Protein AF-A0A3R7WIV7-F1 (afdb_monomer_lite)

Organism: Aphanomyces astaci (NCBI:txid112090)

Foldseek 3Di:
DLLVVLVVCVVVVNDDDDPPPPVRSVVSSVVSVVVCVVVPNDDDPDPDD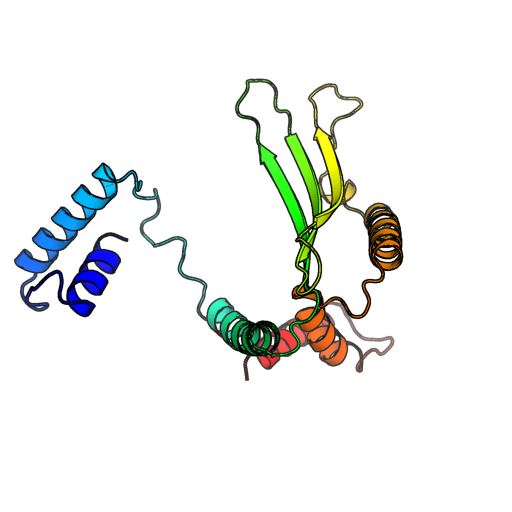PPPDPPLRCLLVPLLVVVVVCLCPDPPNAWAKEWDKDWDFDPDPWTKIKIKIWIWIDDPVDHIDTQDMDIDIAGDPPVGHPPDPDVVPDPVVVVVRVVSSVVSCVVVVHDPHDYSVVVLVVQLCVQQVVDDDPPDDPVNSVVSSVVSSSVSRD

Secondary structure (DSSP, 8-state):
-HHHHHHHHHHTTSS---TT-HHHHHHHHHHHHHHHHHTTPPPPSSSS-TT---HHHHHHHHHHHHHHHHHHHSSSPPPEEEEEEEEEE--SSS-PEEEEEEEEEE-SSS--EEEEEEEEEE-SSTTS--S-HHHHS-HHHHHHHHHHHHHHHHHTT--S-B-HHHHHHHHHHHHHHT---TT--HHHHHHHHHHHHHHTT-

Structure (mmCIF, N/CA/C/O backbone):
data_AF-A0A3R7WIV7-F1
#
_entry.id   AF-A0A3R7WIV7-F1
#
loop_
_atom_site.group_PDB
_atom_site.id
_atom_site.type_symbol
_atom_site.label_atom_id
_atom_site.label_alt_id
_atom_site.label_comp_id
_atom_site.label_asym_id
_atom_site.label_entity_id
_atom_site.label_seq_id
_atom_site.pdbx_PDB_ins_code
_atom_site.Cartn_x
_atom_site.Cartn_y
_atom_site.Cartn_z
_atom_site.occupancy
_atom_site.B_iso_or_equiv
_atom_site.auth_seq_id
_atom_site.auth_comp_id
_atom_site.auth_asym_id
_atom_site.auth_atom_id
_atom_site.pdbx_PDB_model_num
ATOM 1 N N . MET A 1 1 ? 13.628 2.321 -24.775 1.00 67.19 1 MET A N 1
ATOM 2 C CA . MET A 1 1 ? 12.746 3.509 -24.742 1.00 67.19 1 MET A CA 1
ATOM 3 C C . MET A 1 1 ? 12.511 4.089 -26.135 1.00 67.19 1 MET A C 1
ATOM 5 O O . MET A 1 1 ? 11.420 3.922 -26.641 1.00 67.19 1 MET A O 1
ATOM 9 N N . ALA A 1 2 ? 13.488 4.719 -26.804 1.00 81.31 2 ALA A N 1
ATOM 10 C CA . ALA A 1 2 ? 13.249 5.302 -28.141 1.00 81.31 2 ALA A CA 1
ATOM 11 C C . ALA A 1 2 ? 12.919 4.259 -29.231 1.00 81.31 2 ALA A C 1
ATOM 13 O O . ALA A 1 2 ? 12.137 4.542 -30.132 1.00 81.31 2 ALA A O 1
ATOM 14 N N . VAL A 1 3 ? 13.497 3.056 -29.133 1.00 82.88 3 VAL A N 1
ATOM 15 C CA . VAL A 1 3 ? 13.176 1.927 -30.024 1.00 82.88 3 VAL A CA 1
ATOM 16 C C . VAL A 1 3 ? 11.760 1.416 -29.760 1.00 82.88 3 VAL A C 1
ATOM 18 O O . VAL A 1 3 ? 11.009 1.239 -30.707 1.00 82.88 3 VAL A O 1
ATOM 21 N N . ASP A 1 4 ? 11.374 1.262 -28.493 1.00 82.50 4 ASP A N 1
ATOM 22 C CA . ASP A 1 4 ? 10.034 0.791 -28.110 1.00 82.50 4 ASP A CA 1
ATOM 23 C C . ASP A 1 4 ? 8.945 1.779 -28.552 1.00 82.50 4 ASP A C 1
ATOM 25 O O . ASP A 1 4 ? 7.950 1.379 -29.142 1.00 82.50 4 ASP A O 1
ATOM 29 N N . VAL A 1 5 ? 9.179 3.086 -28.367 1.00 83.81 5 VAL A N 1
ATOM 30 C CA . VAL A 1 5 ? 8.285 4.149 -28.858 1.00 83.81 5 VAL A CA 1
ATOM 31 C C . VAL A 1 5 ? 8.185 4.121 -30.383 1.00 83.81 5 VAL A C 1
ATOM 33 O O . VAL A 1 5 ? 7.092 4.220 -30.922 1.00 83.81 5 VAL A O 1
ATOM 36 N N . MET A 1 6 ? 9.299 3.938 -31.097 1.00 89.81 6 MET A N 1
ATOM 37 C CA . MET A 1 6 ? 9.284 3.806 -32.558 1.00 89.81 6 MET A CA 1
ATOM 38 C C . MET A 1 6 ? 8.475 2.580 -33.019 1.00 89.81 6 MET A C 1
ATOM 40 O O . MET A 1 6 ? 7.739 2.678 -33.999 1.00 89.81 6 MET A O 1
ATOM 44 N N . VAL A 1 7 ? 8.611 1.436 -32.335 1.00 86.56 7 VAL A N 1
ATOM 45 C CA . VAL A 1 7 ? 7.856 0.209 -32.640 1.00 86.56 7 VAL A CA 1
ATOM 46 C C . VAL A 1 7 ? 6.365 0.429 -32.399 1.00 86.56 7 VAL A C 1
ATOM 48 O O . VAL A 1 7 ? 5.576 0.180 -33.306 1.00 86.56 7 VAL A O 1
ATOM 51 N N . TYR A 1 8 ? 6.000 0.992 -31.246 1.00 86.12 8 TYR A N 1
ATOM 52 C CA . TYR A 1 8 ? 4.618 1.335 -30.921 1.00 86.12 8 TYR A CA 1
ATOM 53 C C . TYR A 1 8 ? 4.010 2.296 -31.951 1.00 86.12 8 TYR A C 1
ATOM 55 O O . TYR A 1 8 ? 2.930 2.043 -32.470 1.00 86.12 8 TYR A O 1
ATOM 63 N N . LEU A 1 9 ? 4.727 3.360 -32.333 1.00 87.19 9 LEU A N 1
ATOM 64 C CA . LEU A 1 9 ? 4.256 4.320 -33.339 1.00 87.19 9 LEU A CA 1
ATOM 65 C C . LEU A 1 9 ? 4.058 3.687 -34.723 1.00 87.19 9 LEU A C 1
ATOM 67 O O . LEU A 1 9 ? 3.227 4.164 -35.491 1.00 87.19 9 LEU A O 1
ATOM 71 N N . LYS A 1 10 ? 4.778 2.609 -35.048 1.00 86.69 10 LYS A N 1
ATOM 72 C CA . LYS A 1 10 ? 4.504 1.815 -36.251 1.00 86.69 10 LYS A CA 1
ATOM 73 C C . LYS A 1 10 ? 3.263 0.937 -36.099 1.00 86.69 10 LYS A C 1
ATOM 75 O O . LYS A 1 10 ? 2.519 0.796 -37.063 1.00 86.69 10 LYS A O 1
ATOM 80 N N . GLU A 1 11 ? 3.046 0.353 -34.926 1.00 89.75 11 GLU A N 1
ATOM 81 C CA . GLU A 1 11 ? 1.865 -0.472 -34.624 1.00 89.75 11 GLU A CA 1
ATOM 82 C C . GLU A 1 11 ? 0.571 0.345 -34.626 1.00 89.75 11 GLU A C 1
ATOM 84 O O . GLU A 1 11 ? -0.446 -0.135 -35.114 1.00 89.75 11 GLU A O 1
ATOM 89 N N . VAL A 1 12 ? 0.623 1.601 -34.176 1.00 90.50 12 VAL A N 1
ATOM 90 C CA . VAL A 1 12 ? -0.508 2.541 -34.258 1.00 90.50 12 VAL A CA 1
ATOM 91 C C . VAL A 1 12 ? -0.562 3.323 -35.579 1.00 90.50 12 VAL A C 1
ATOM 93 O O . VAL A 1 12 ? -1.269 4.321 -35.671 1.00 90.50 12 VAL A O 1
ATOM 96 N N . PHE A 1 13 ? 0.187 2.891 -36.601 1.00 87.12 13 PHE A N 1
ATOM 97 C CA . PHE A 1 13 ? 0.202 3.469 -37.956 1.00 87.12 13 PHE A CA 1
ATOM 98 C C . PHE A 1 13 ? 0.576 4.965 -38.043 1.00 87.12 13 PHE A C 1
ATOM 100 O O . PHE A 1 13 ? 0.263 5.634 -39.022 1.00 87.12 13 PHE A O 1
ATOM 107 N N . VAL A 1 14 ? 1.297 5.494 -37.051 1.00 87.06 14 VAL A N 1
ATOM 108 C CA . VAL A 1 14 ? 1.803 6.880 -37.026 1.00 87.06 14 VAL A CA 1
ATOM 109 C C . VAL A 1 14 ? 3.164 7.004 -37.726 1.00 87.06 14 VAL A C 1
ATOM 111 O O . VAL A 1 14 ? 3.484 8.044 -38.298 1.00 87.06 14 VAL A O 1
ATOM 114 N N . LEU A 1 15 ? 3.989 5.953 -37.690 1.00 86.88 15 LEU A N 1
ATOM 115 C CA . LEU A 1 15 ? 5.320 5.915 -38.307 1.00 86.88 15 LEU A CA 1
ATOM 116 C C . LEU A 1 15 ? 5.479 4.699 -39.216 1.00 86.88 15 LEU A C 1
ATOM 118 O O . LEU A 1 15 ? 5.502 3.558 -38.757 1.00 86.88 15 LEU A O 1
ATOM 122 N N . GLU A 1 16 ? 5.713 4.932 -40.504 1.00 87.88 16 GLU A N 1
ATOM 123 C CA . GLU A 1 16 ? 5.912 3.851 -41.464 1.00 87.88 16 GLU A CA 1
ATOM 124 C C . GLU A 1 16 ? 7.390 3.677 -41.843 1.00 87.88 16 GLU A C 1
ATOM 126 O O . GLU A 1 16 ? 8.080 4.604 -42.269 1.00 87.88 16 GLU A O 1
ATOM 131 N N . TYR A 1 17 ? 7.912 2.464 -41.643 1.00 86.75 17 TYR A N 1
ATOM 132 C CA . TYR A 1 17 ? 9.254 2.073 -42.074 1.00 86.75 17 TYR A CA 1
ATOM 133 C C . TYR A 1 17 ? 9.384 0.562 -42.273 1.00 86.75 17 TYR A C 1
ATOM 135 O O . TYR A 1 17 ? 8.695 -0.231 -41.624 1.00 86.75 17 TYR A O 1
ATOM 143 N N . GLU A 1 18 ? 10.304 0.154 -43.143 1.00 84.12 18 GLU A N 1
ATOM 144 C CA . GLU A 1 18 ? 10.647 -1.252 -43.361 1.00 84.12 18 GLU A CA 1
ATOM 145 C C . GLU A 1 18 ? 11.606 -1.757 -42.275 1.00 84.12 18 GLU A C 1
ATOM 147 O O . GLU A 1 18 ? 12.705 -1.221 -42.106 1.00 84.12 18 GLU A O 1
ATOM 152 N N . ARG A 1 19 ? 11.225 -2.827 -41.560 1.00 78.44 19 ARG A N 1
ATOM 153 C CA . ARG A 1 19 ? 12.043 -3.393 -40.468 1.00 78.44 19 ARG A CA 1
ATOM 154 C C . ARG A 1 19 ? 13.385 -3.960 -40.960 1.00 78.44 19 ARG A C 1
ATOM 156 O O . ARG A 1 19 ? 14.361 -3.911 -40.221 1.00 78.44 19 ARG A O 1
ATOM 163 N N . GLY A 1 20 ? 13.456 -4.437 -42.207 1.00 80.62 20 GLY A N 1
ATOM 164 C CA . GLY A 1 20 ? 14.684 -4.979 -42.807 1.00 80.62 20 GLY A CA 1
ATOM 165 C C . GLY A 1 20 ? 15.727 -3.919 -43.186 1.00 80.62 20 GLY A C 1
ATOM 166 O O . GLY A 1 20 ? 16.915 -4.222 -43.294 1.00 80.62 20 GLY A O 1
ATOM 167 N N . LYS A 1 21 ? 15.325 -2.649 -43.339 1.00 89.00 21 LYS A N 1
ATOM 168 C CA . LYS A 1 21 ? 16.231 -1.556 -43.720 1.00 89.00 21 LYS A CA 1
ATOM 169 C C . LYS A 1 21 ? 16.829 -0.891 -42.484 1.00 89.00 21 LYS A C 1
ATOM 171 O O . LYS A 1 21 ? 16.333 0.123 -41.995 1.00 89.00 21 LYS A O 1
ATOM 176 N N . GLN A 1 22 ? 17.970 -1.408 -42.028 1.00 85.44 22 GLN A N 1
ATOM 177 C CA . GLN A 1 22 ? 18.693 -0.930 -40.836 1.00 85.44 22 GLN A CA 1
ATOM 178 C C . GLN A 1 22 ? 18.923 0.593 -40.801 1.00 85.44 22 GLN A C 1
ATOM 180 O O . GLN A 1 22 ? 18.846 1.219 -39.743 1.00 85.44 22 GLN A O 1
ATOM 185 N N . LYS A 1 23 ? 19.154 1.228 -41.958 1.00 88.44 23 LYS A N 1
ATOM 186 C CA . LYS A 1 23 ? 19.316 2.689 -42.058 1.00 88.44 23 LYS A CA 1
ATOM 187 C C . LYS A 1 23 ? 18.032 3.448 -41.694 1.00 88.44 23 LYS A C 1
ATOM 189 O O . LYS A 1 23 ? 18.100 4.455 -40.993 1.00 88.44 23 LYS A O 1
ATOM 194 N N . ALA A 1 24 ? 16.871 2.949 -42.125 1.00 85.25 24 ALA A N 1
ATOM 195 C CA . ALA A 1 24 ? 15.571 3.538 -41.811 1.00 85.25 24 ALA A CA 1
ATOM 196 C C . ALA A 1 24 ? 15.233 3.375 -40.322 1.00 85.25 24 ALA A C 1
ATOM 198 O O . ALA A 1 24 ? 14.847 4.345 -39.673 1.00 85.25 24 ALA A O 1
ATOM 199 N N . VAL A 1 25 ? 15.487 2.187 -39.764 1.00 87.00 25 VAL A N 1
ATOM 200 C CA . VAL A 1 25 ? 15.320 1.893 -38.330 1.00 87.00 25 VAL A CA 1
ATOM 201 C C . VAL A 1 25 ? 16.131 2.868 -37.471 1.00 87.00 25 VAL A C 1
ATOM 203 O O . VAL A 1 25 ? 15.593 3.500 -36.565 1.00 87.00 25 VAL A O 1
ATOM 206 N N . ARG A 1 26 ? 17.419 3.060 -37.791 1.00 87.25 26 ARG A N 1
ATOM 207 C CA . ARG A 1 26 ? 18.295 3.985 -37.051 1.00 87.25 26 ARG A CA 1
ATOM 208 C C . ARG A 1 26 ? 17.819 5.434 -37.131 1.00 87.25 26 ARG A C 1
ATOM 210 O O . ARG A 1 26 ? 17.815 6.121 -36.112 1.00 87.25 26 ARG A O 1
ATOM 217 N N . ARG A 1 27 ? 17.395 5.893 -38.314 1.00 91.12 27 ARG A N 1
ATOM 218 C CA . ARG A 1 27 ? 16.889 7.260 -38.515 1.00 91.12 27 ARG A CA 1
ATOM 219 C C . ARG A 1 27 ? 15.632 7.524 -37.683 1.00 91.12 27 ARG A C 1
ATOM 221 O O . ARG A 1 27 ? 15.561 8.536 -36.994 1.00 91.12 27 ARG A O 1
ATOM 228 N N . ASN A 1 28 ? 14.669 6.605 -37.710 1.00 89.69 28 ASN A N 1
ATOM 229 C CA . ASN A 1 28 ? 13.405 6.771 -36.990 1.00 89.69 28 ASN A CA 1
ATOM 230 C C . ASN A 1 28 ? 13.587 6.666 -35.470 1.00 89.69 28 ASN A C 1
ATOM 232 O O . ASN A 1 28 ? 13.028 7.473 -34.729 1.00 89.69 28 ASN A O 1
ATOM 236 N N . ALA A 1 29 ? 14.445 5.756 -34.996 1.00 88.94 29 ALA A N 1
ATOM 237 C CA . ALA A 1 29 ? 14.801 5.675 -33.580 1.00 88.94 29 ALA A CA 1
ATOM 238 C C . ALA A 1 29 ? 15.509 6.953 -33.088 1.00 88.94 29 ALA A C 1
ATOM 240 O O . ALA A 1 29 ? 15.268 7.404 -31.965 1.00 88.94 29 ALA A O 1
ATOM 241 N N . ALA A 1 30 ? 16.355 7.568 -33.924 1.00 88.94 30 ALA A N 1
ATOM 242 C CA . ALA A 1 30 ? 16.981 8.853 -33.618 1.00 88.94 30 ALA A CA 1
ATOM 243 C C . ALA A 1 30 ? 15.945 9.987 -33.526 1.00 88.94 30 ALA A C 1
ATOM 245 O O . ALA A 1 30 ? 15.990 10.761 -32.573 1.00 88.94 30 ALA A O 1
ATOM 246 N N . GLY A 1 31 ? 14.973 10.036 -34.445 1.00 90.12 31 GLY A N 1
ATOM 247 C CA . GLY A 1 31 ? 13.858 10.988 -34.390 1.00 90.12 31 GLY A CA 1
ATOM 248 C C . GLY A 1 31 ? 13.029 10.857 -33.108 1.00 90.12 31 GLY A C 1
ATOM 249 O O . GLY A 1 31 ? 12.822 11.846 -32.406 1.00 90.12 31 GLY A O 1
ATOM 250 N N . CYS A 1 32 ? 12.653 9.630 -32.733 1.00 89.88 32 CYS A N 1
ATOM 251 C CA . CYS A 1 32 ? 11.931 9.363 -31.483 1.00 89.88 32 CYS A CA 1
ATOM 252 C C . CYS A 1 32 ? 12.753 9.772 -30.251 1.00 89.88 32 CYS A C 1
ATOM 254 O O . CYS A 1 32 ? 12.223 10.347 -29.306 1.00 89.88 32 CYS A O 1
ATOM 256 N N . SER A 1 33 ? 14.067 9.531 -30.265 1.00 84.94 33 SER A N 1
ATOM 257 C CA . SER A 1 33 ? 14.979 9.966 -29.198 1.00 84.94 33 SER A CA 1
ATOM 258 C C . SER A 1 33 ? 15.016 11.493 -29.052 1.00 84.94 33 SER A C 1
ATOM 260 O O . SER A 1 33 ? 14.995 12.004 -27.933 1.00 84.94 33 SER A O 1
ATOM 262 N N . THR A 1 34 ? 15.034 12.233 -30.164 1.00 88.75 34 THR A N 1
ATOM 263 C CA . THR A 1 34 ? 14.974 13.703 -30.162 1.00 88.75 34 THR A CA 1
ATOM 264 C C . THR A 1 34 ? 13.634 14.211 -29.634 1.00 88.75 34 THR A C 1
ATOM 266 O O . THR A 1 34 ? 13.624 15.068 -28.754 1.00 88.75 34 THR A O 1
ATOM 269 N N . PHE A 1 35 ? 12.516 13.645 -30.096 1.00 85.88 35 PHE A N 1
ATOM 270 C CA . PHE A 1 35 ? 11.177 14.001 -29.617 1.00 85.88 35 PHE A CA 1
ATOM 271 C C . PHE A 1 35 ? 11.031 13.794 -28.104 1.00 85.88 35 PHE A C 1
ATOM 273 O O . PHE A 1 35 ? 10.579 14.686 -27.388 1.00 85.88 35 PHE A O 1
ATOM 280 N N . LEU A 1 36 ? 11.486 12.644 -27.601 1.00 84.81 36 LEU A N 1
ATOM 281 C CA . LEU A 1 36 ? 11.457 12.325 -26.174 1.00 84.81 36 LEU A CA 1
ATOM 282 C C . LEU A 1 36 ? 12.278 13.324 -25.346 1.00 84.81 36 LEU A C 1
ATOM 284 O O . LEU A 1 36 ? 11.837 13.751 -24.286 1.00 84.81 36 LEU A O 1
ATOM 288 N N . LYS A 1 37 ? 13.443 13.760 -25.843 1.00 83.50 37 LYS A N 1
ATOM 289 C CA . LYS A 1 37 ? 14.253 14.783 -25.162 1.00 83.50 37 LYS A CA 1
ATOM 290 C C . LYS A 1 37 ? 13.553 16.139 -25.107 1.00 83.50 37 LYS A C 1
ATOM 292 O O . LYS A 1 37 ? 13.576 16.773 -24.058 1.00 83.50 37 LYS A O 1
ATOM 297 N N . ILE A 1 38 ? 12.948 16.571 -26.216 1.00 83.44 38 ILE A N 1
ATOM 298 C CA . ILE A 1 38 ? 12.204 17.840 -26.293 1.00 83.44 38 ILE A CA 1
ATOM 299 C C . ILE A 1 38 ? 10.999 17.815 -25.345 1.00 83.44 38 ILE A C 1
ATOM 301 O O . ILE A 1 38 ? 10.727 18.802 -24.674 1.00 83.44 38 ILE A O 1
ATOM 305 N N . THR A 1 39 ? 10.325 16.671 -25.228 1.00 80.06 39 THR A N 1
ATOM 306 C CA . THR A 1 39 ? 9.169 16.490 -24.332 1.00 80.06 39 THR A CA 1
ATOM 307 C C . THR A 1 39 ? 9.553 16.213 -22.873 1.00 80.06 39 THR A C 1
ATOM 309 O O . THR A 1 39 ? 8.688 15.956 -22.042 1.00 80.06 39 THR A O 1
ATOM 312 N N . GLY A 1 40 ? 10.843 16.305 -22.529 1.00 77.00 40 GLY A N 1
ATOM 313 C CA . GLY A 1 40 ? 11.326 16.248 -21.147 1.00 77.00 40 GLY A CA 1
ATOM 314 C C . GLY A 1 40 ? 11.693 14.851 -20.637 1.00 77.00 40 GLY A C 1
ATOM 315 O O . GLY A 1 40 ? 12.164 14.719 -19.504 1.00 77.00 40 GLY A O 1
ATOM 316 N N . TYR A 1 41 ? 11.567 13.806 -21.458 1.00 74.75 41 TYR A N 1
ATOM 317 C CA . TYR A 1 41 ? 11.992 12.456 -21.092 1.00 74.75 41 TYR A CA 1
ATOM 318 C C . TYR A 1 41 ? 13.518 12.336 -21.147 1.00 74.75 41 TYR A C 1
ATOM 320 O O . TYR A 1 41 ? 14.166 12.512 -22.183 1.00 74.75 41 TYR A O 1
ATOM 328 N N . LYS A 1 42 ? 14.122 11.987 -20.007 1.00 67.25 42 LYS A N 1
ATOM 329 C CA . LYS A 1 42 ? 15.571 11.782 -19.891 1.00 67.25 42 LYS A CA 1
ATOM 330 C C . LYS A 1 42 ? 15.926 10.324 -20.163 1.00 67.25 42 LYS A C 1
ATOM 332 O O . LYS A 1 42 ? 15.354 9.408 -19.577 1.00 67.25 42 LYS A O 1
ATOM 337 N N . ARG A 1 43 ? 16.931 10.100 -21.016 1.00 62.94 43 ARG A N 1
ATOM 338 C CA . ARG A 1 43 ? 17.519 8.769 -21.205 1.00 62.94 43 ARG A CA 1
ATOM 339 C C . ARG A 1 43 ? 18.196 8.347 -19.898 1.00 62.94 43 ARG A C 1
ATOM 341 O O . ARG A 1 43 ? 19.126 9.011 -19.447 1.00 62.94 43 ARG A O 1
ATOM 348 N N . GLY A 1 44 ? 17.725 7.255 -19.298 1.00 59.41 44 GLY A N 1
ATOM 349 C CA . GLY A 1 44 ? 18.354 6.668 -18.116 1.00 59.41 44 GLY A CA 1
ATOM 350 C C . GLY A 1 44 ? 19.808 6.255 -18.380 1.00 59.41 44 GLY A C 1
ATOM 351 O O . GLY A 1 44 ? 20.186 5.954 -19.512 1.00 59.41 44 GLY A O 1
ATOM 352 N N . LYS A 1 45 ? 20.628 6.231 -17.321 1.00 55.16 45 LYS A N 1
ATOM 353 C CA . LYS A 1 45 ? 22.060 5.868 -17.374 1.00 55.16 45 LYS A CA 1
ATOM 354 C C . LYS A 1 45 ? 22.311 4.387 -17.708 1.00 55.16 45 LYS A C 1
ATOM 356 O O . LYS A 1 45 ? 23.430 4.028 -18.054 1.00 55.16 45 LYS A O 1
ATOM 361 N N . ARG A 1 46 ? 21.295 3.529 -17.579 1.00 56.56 46 ARG A N 1
ATOM 362 C CA . ARG A 1 46 ? 21.385 2.082 -17.825 1.00 56.56 46 ARG A CA 1
ATOM 363 C C . ARG A 1 46 ? 20.994 1.739 -19.262 1.00 56.56 46 ARG A C 1
ATOM 365 O O . ARG A 1 46 ? 20.119 2.366 -19.853 1.00 56.56 46 ARG A O 1
ATOM 372 N N . THR A 1 47 ? 21.652 0.720 -19.805 1.00 51.62 47 THR A N 1
ATOM 373 C CA . THR A 1 47 ? 21.491 0.218 -21.180 1.00 51.62 47 THR A CA 1
ATOM 374 C C . THR A 1 47 ? 20.158 -0.506 -21.406 1.00 51.62 47 THR A C 1
ATOM 376 O O . THR A 1 47 ? 19.732 -0.654 -22.548 1.00 51.62 47 THR A O 1
ATOM 379 N N . THR A 1 48 ? 19.478 -0.916 -20.333 1.00 48.97 48 THR A N 1
ATOM 380 C CA . THR A 1 48 ? 18.188 -1.617 -20.341 1.00 48.97 48 THR A CA 1
ATOM 381 C C . THR A 1 48 ? 17.073 -0.736 -19.778 1.00 48.97 48 THR A C 1
ATOM 383 O O . THR A 1 48 ? 17.322 0.138 -18.944 1.00 48.97 48 THR A O 1
ATOM 386 N N . SER A 1 49 ? 15.835 -0.943 -20.241 1.00 52.12 49 SER A N 1
ATOM 387 C CA . SER A 1 49 ? 14.680 -0.249 -19.668 1.00 52.12 49 SER A CA 1
ATOM 388 C C . SER A 1 49 ? 14.487 -0.722 -18.218 1.00 52.12 49 SER A C 1
ATOM 390 O O . SER A 1 49 ? 14.484 -1.917 -17.932 1.00 52.12 49 SER A O 1
ATOM 392 N N . THR A 1 50 ? 14.381 0.224 -17.284 1.00 43.50 50 THR A N 1
ATOM 393 C CA . THR A 1 50 ? 14.153 -0.044 -15.851 1.00 43.50 50 THR A CA 1
ATOM 394 C C . THR A 1 50 ? 12.780 -0.679 -15.591 1.00 43.50 50 THR A C 1
ATOM 396 O O . THR A 1 50 ? 12.556 -1.238 -14.527 1.00 43.50 50 THR A O 1
ATOM 399 N N . TYR A 1 51 ? 11.872 -0.614 -16.568 1.00 43.59 51 TYR A N 1
ATOM 400 C CA . TYR A 1 51 ? 10.473 -1.025 -16.445 1.00 43.59 51 TYR A CA 1
ATOM 401 C C . TYR A 1 51 ? 10.169 -2.399 -17.051 1.00 43.59 51 TYR A C 1
ATOM 403 O O . TYR A 1 51 ? 9.002 -2.735 -17.235 1.00 43.59 51 TYR A O 1
ATOM 411 N N . HIS A 1 52 ? 11.177 -3.221 -17.351 1.00 49.12 52 HIS A N 1
ATOM 412 C CA . HIS A 1 52 ? 10.904 -4.642 -17.537 1.00 49.12 52 HIS A CA 1
ATOM 413 C C . HIS A 1 52 ? 10.801 -5.294 -16.163 1.00 49.12 52 HIS A C 1
ATOM 415 O O . HIS A 1 52 ? 11.808 -5.662 -15.556 1.00 49.12 52 HIS A O 1
ATOM 421 N N . SER A 1 53 ? 9.565 -5.431 -15.676 1.00 52.44 53 SER A N 1
ATOM 422 C CA . SER A 1 53 ? 9.243 -6.451 -14.682 1.00 52.44 53 SER A CA 1
ATOM 423 C C . SER A 1 53 ? 9.870 -7.764 -15.144 1.00 52.44 53 SER A C 1
ATOM 425 O O . SER A 1 53 ? 9.778 -8.117 -16.322 1.00 52.44 53 SER A O 1
ATOM 427 N N . SER A 1 54 ? 10.553 -8.465 -14.238 1.00 61.62 54 SER A N 1
ATOM 428 C CA . SER A 1 54 ? 11.085 -9.788 -14.557 1.00 61.62 54 SER A CA 1
ATOM 429 C C . SER A 1 54 ? 9.943 -10.684 -15.042 1.00 61.62 54 SER A C 1
ATOM 431 O O . SER A 1 54 ? 8.793 -10.487 -14.646 1.00 61.62 54 SER A O 1
ATOM 433 N N . THR A 1 55 ? 10.242 -11.691 -15.860 1.00 67.81 55 THR A N 1
ATOM 434 C CA . THR A 1 55 ? 9.230 -12.661 -16.302 1.00 67.81 55 THR A CA 1
ATOM 435 C C . THR A 1 55 ? 8.471 -13.249 -15.109 1.00 67.81 55 THR A C 1
ATOM 437 O O . THR A 1 55 ? 7.254 -13.348 -15.152 1.00 67.81 55 THR A O 1
ATOM 440 N N . LYS A 1 56 ? 9.172 -13.507 -13.995 1.00 65.12 56 LYS A N 1
ATOM 441 C CA . LYS A 1 56 ? 8.572 -13.938 -12.724 1.00 65.12 56 LYS A CA 1
ATOM 442 C C . LYS A 1 56 ? 7.566 -12.922 -12.173 1.00 65.12 56 LYS A C 1
ATOM 444 O O . LYS A 1 56 ? 6.454 -13.286 -11.823 1.00 65.12 56 LYS A O 1
ATOM 449 N N . ASN A 1 57 ? 7.923 -11.639 -12.148 1.00 62.47 57 ASN A N 1
ATOM 450 C CA . ASN A 1 57 ? 7.033 -10.591 -11.649 1.00 62.47 57 ASN A CA 1
ATOM 451 C C . ASN A 1 57 ? 5.826 -10.369 -12.571 1.00 62.47 57 ASN A C 1
ATOM 453 O O . ASN A 1 57 ? 4.761 -10.033 -12.074 1.00 62.47 57 ASN A O 1
ATOM 457 N N . VAL A 1 58 ? 5.975 -10.533 -13.890 1.00 62.59 58 VAL A N 1
ATOM 458 C CA . VAL A 1 58 ? 4.848 -10.463 -14.842 1.00 62.59 58 VAL A CA 1
ATOM 459 C C . VAL A 1 58 ? 3.873 -11.614 -14.594 1.00 62.59 58 VAL A C 1
ATOM 461 O O . VAL A 1 58 ? 2.678 -11.376 -14.465 1.00 62.59 58 VAL A O 1
ATOM 464 N N . ILE A 1 59 ? 4.406 -12.827 -14.435 1.00 64.88 59 ILE A N 1
ATOM 465 C CA . ILE A 1 59 ? 3.642 -14.049 -14.167 1.00 64.88 59 ILE A CA 1
ATOM 466 C C . ILE A 1 59 ? 2.846 -13.949 -12.849 1.00 64.88 59 ILE A C 1
ATOM 468 O O . ILE A 1 59 ? 1.699 -14.371 -12.815 1.00 64.88 59 ILE A O 1
ATOM 472 N N . VAL A 1 60 ? 3.384 -13.313 -11.799 1.00 65.25 60 VAL A N 1
ATOM 473 C CA . VAL A 1 60 ? 2.647 -13.069 -10.534 1.00 65.25 60 VAL A CA 1
ATOM 474 C C . VAL A 1 60 ? 1.670 -11.894 -10.628 1.00 65.25 60 VAL A C 1
ATOM 476 O O . VAL A 1 60 ? 0.573 -11.933 -10.072 1.00 65.25 60 VAL A O 1
ATOM 479 N N . ARG A 1 61 ? 2.056 -10.820 -11.323 1.00 69.12 61 ARG A N 1
ATOM 480 C CA . ARG A 1 61 ? 1.254 -9.595 -11.415 1.00 69.12 61 ARG A CA 1
ATOM 481 C C . ARG A 1 61 ? -0.033 -9.812 -12.200 1.00 69.12 61 ARG A C 1
ATOM 483 O O . ARG A 1 61 ? -1.058 -9.262 -11.813 1.00 69.12 61 ARG A O 1
ATOM 490 N N . ASP A 1 62 ? 0.023 -10.520 -13.322 1.00 72.38 62 ASP A N 1
ATOM 491 C CA . ASP A 1 62 ? -1.094 -10.565 -14.269 1.00 72.38 62 ASP A CA 1
ATOM 492 C C . ASP A 1 62 ? -2.347 -11.274 -13.701 1.00 72.38 62 ASP A C 1
ATOM 494 O O . ASP A 1 62 ? -3.429 -10.688 -13.800 1.00 72.38 62 ASP A O 1
ATOM 498 N N . PRO A 1 63 ? -2.242 -12.427 -13.010 1.00 70.25 63 PRO A N 1
ATOM 499 C CA . PRO A 1 63 ? -3.366 -13.058 -12.308 1.00 70.25 63 PRO A CA 1
ATOM 500 C C . PRO A 1 63 ? -3.934 -12.179 -11.191 1.00 70.25 63 PRO A C 1
ATOM 502 O O . PRO A 1 63 ? -5.147 -11.986 -11.099 1.00 70.25 63 PRO A O 1
ATOM 505 N N . TYR A 1 64 ? -3.057 -11.559 -10.395 1.00 71.44 64 TYR A N 1
ATOM 506 C CA . TYR A 1 64 ? -3.460 -10.593 -9.374 1.00 71.44 64 TYR A CA 1
ATOM 507 C C . TYR A 1 64 ? -4.239 -9.419 -9.988 1.00 71.44 64 TYR A C 1
ATOM 509 O O . TYR A 1 64 ? -5.313 -9.060 -9.511 1.00 71.44 64 TYR A O 1
ATOM 517 N N . MET A 1 65 ? -3.756 -8.850 -11.095 1.00 70.12 65 MET A N 1
ATOM 518 C CA . MET A 1 65 ? -4.441 -7.773 -11.816 1.00 70.12 65 MET A CA 1
ATOM 519 C C . MET A 1 65 ? -5.798 -8.210 -12.366 1.00 70.12 65 MET A C 1
ATOM 521 O O . MET A 1 65 ? -6.743 -7.427 -12.302 1.00 70.12 65 MET A O 1
ATOM 525 N N . GLN A 1 66 ? -5.926 -9.433 -12.882 1.00 75.75 66 GLN A N 1
ATOM 526 C CA . GLN A 1 66 ? -7.208 -9.959 -13.355 1.00 75.75 66 GLN A CA 1
ATOM 527 C C . GLN A 1 66 ? -8.223 -10.090 -12.213 1.00 75.75 66 GLN A C 1
ATOM 529 O O . GLN A 1 66 ? -9.355 -9.623 -12.352 1.00 75.75 66 GLN A O 1
ATOM 534 N N . GLN A 1 67 ? -7.812 -10.641 -11.068 1.00 70.56 67 GLN A N 1
ATOM 535 C CA . GLN A 1 67 ? -8.661 -10.731 -9.877 1.00 70.56 67 GLN A CA 1
ATOM 536 C C . GLN A 1 67 ? -9.059 -9.340 -9.365 1.00 70.56 67 GLN A C 1
ATOM 538 O O . GLN A 1 67 ? -10.236 -9.078 -9.114 1.00 70.56 67 GLN A O 1
ATOM 543 N N . MET A 1 68 ? -8.109 -8.406 -9.285 1.00 71.81 68 MET A N 1
ATOM 544 C CA . MET A 1 68 ? -8.377 -7.017 -8.899 1.00 71.81 68 MET A CA 1
ATOM 545 C C . MET A 1 68 ? -9.355 -6.328 -9.850 1.00 71.81 68 MET A C 1
ATOM 547 O O . MET A 1 68 ? -10.278 -5.644 -9.411 1.00 71.81 68 MET A O 1
ATOM 551 N N . GLN A 1 69 ? -9.188 -6.520 -11.160 1.00 73.31 69 GLN A N 1
ATOM 552 C CA . GLN A 1 69 ? -10.064 -5.926 -12.166 1.00 73.31 69 GLN A CA 1
ATOM 553 C C . GLN A 1 69 ? -11.509 -6.399 -12.033 1.00 73.31 69 GLN A C 1
ATOM 555 O O . GLN A 1 69 ? -12.409 -5.596 -12.265 1.00 73.31 69 GLN A O 1
ATOM 560 N N . GLN A 1 70 ? -11.749 -7.654 -11.647 1.00 71.62 70 GLN A N 1
ATOM 561 C CA . GLN A 1 70 ? -13.106 -8.154 -11.403 1.00 71.62 70 GLN A CA 1
ATOM 562 C C . GLN A 1 70 ? -13.782 -7.401 -10.250 1.00 71.62 70 GLN A C 1
ATOM 564 O O . GLN A 1 70 ? -14.921 -6.965 -10.393 1.00 71.62 70 GLN A O 1
ATOM 569 N N . HIS A 1 71 ? -13.060 -7.163 -9.153 1.00 70.75 71 HIS A N 1
ATOM 570 C CA . HIS A 1 71 ? -13.571 -6.407 -8.006 1.00 70.75 71 HIS A CA 1
ATOM 571 C C . HIS A 1 71 ? -13.784 -4.923 -8.339 1.00 70.75 71 HIS A C 1
ATOM 573 O O . HIS A 1 71 ? -14.788 -4.338 -7.943 1.00 70.75 71 HIS A O 1
ATOM 579 N N . ILE A 1 72 ? -12.881 -4.320 -9.122 1.00 68.25 72 ILE A N 1
ATOM 580 C CA . ILE A 1 72 ? -12.987 -2.916 -9.555 1.00 68.25 72 ILE A CA 1
ATOM 581 C C . ILE A 1 72 ? -14.147 -2.711 -10.540 1.00 68.25 72 ILE A C 1
ATOM 583 O O . ILE A 1 72 ? -14.793 -1.666 -10.510 1.00 68.25 72 ILE A O 1
ATOM 587 N N . ARG A 1 73 ? -14.403 -3.682 -11.426 1.00 69.50 73 ARG A N 1
ATOM 588 C CA . ARG A 1 73 ? -15.452 -3.616 -12.460 1.00 69.50 73 ARG A CA 1
ATOM 589 C C . ARG A 1 73 ? -16.813 -4.135 -11.997 1.00 69.50 73 ARG A C 1
ATOM 591 O O . ARG A 1 73 ? -17.776 -4.032 -12.755 1.00 69.50 73 ARG A O 1
ATOM 598 N N . SER A 1 74 ? -16.893 -4.703 -10.796 1.00 71.19 74 SER A N 1
ATOM 599 C CA . SER A 1 74 ? -18.149 -5.134 -10.184 1.00 71.19 74 SER A CA 1
ATOM 600 C C . SER A 1 74 ? -19.110 -3.952 -10.031 1.00 71.19 74 SER A C 1
ATOM 602 O O . SER A 1 74 ? -18.701 -2.839 -9.704 1.00 71.19 74 SER A O 1
ATOM 604 N N . THR A 1 75 ? -20.407 -4.200 -10.225 1.00 67.56 75 THR A N 1
ATOM 605 C CA . THR A 1 75 ? -21.470 -3.217 -9.955 1.00 67.56 75 THR A CA 1
ATOM 606 C C . THR A 1 75 ? -21.541 -2.845 -8.473 1.00 67.56 75 THR A C 1
ATOM 608 O O . THR A 1 75 ? -21.915 -1.724 -8.142 1.00 67.56 75 THR A O 1
ATOM 611 N N . HIS A 1 76 ? -21.133 -3.761 -7.589 1.00 73.69 76 HIS A N 1
ATOM 612 C CA . HIS A 1 76 ? -20.792 -3.482 -6.195 1.00 73.69 76 HIS A CA 1
ATOM 613 C C . HIS A 1 76 ? -19.273 -3.440 -6.068 1.00 73.69 76 HIS A C 1
ATOM 615 O O . HIS A 1 76 ? -18.626 -4.453 -5.791 1.00 73.69 76 HIS A O 1
ATOM 621 N N . ARG A 1 77 ? -18.701 -2.265 -6.325 1.00 76.31 77 ARG A N 1
ATOM 622 C CA . ARG A 1 77 ? -17.285 -2.012 -6.075 1.00 76.31 77 ARG A CA 1
ATOM 623 C C . ARG A 1 77 ? -17.055 -2.016 -4.555 1.00 76.31 77 ARG A C 1
ATOM 625 O O . ARG A 1 77 ? -17.763 -1.286 -3.866 1.00 76.31 77 ARG A O 1
ATOM 632 N N . PRO A 1 78 ? -16.114 -2.808 -4.015 1.00 81.44 78 PRO A N 1
ATOM 633 C CA . PRO A 1 78 ? -15.817 -2.782 -2.588 1.00 81.44 78 PRO A CA 1
ATOM 634 C C . PRO A 1 78 ? -15.080 -1.491 -2.214 1.00 81.44 78 PRO A C 1
ATOM 636 O O . PRO A 1 78 ? -14.454 -0.851 -3.061 1.00 81.44 78 PRO A O 1
ATOM 639 N N . TYR A 1 79 ? -15.107 -1.138 -0.931 1.00 85.69 79 TYR A N 1
ATOM 640 C CA . TYR A 1 79 ? -14.137 -0.198 -0.375 1.00 85.69 79 TYR 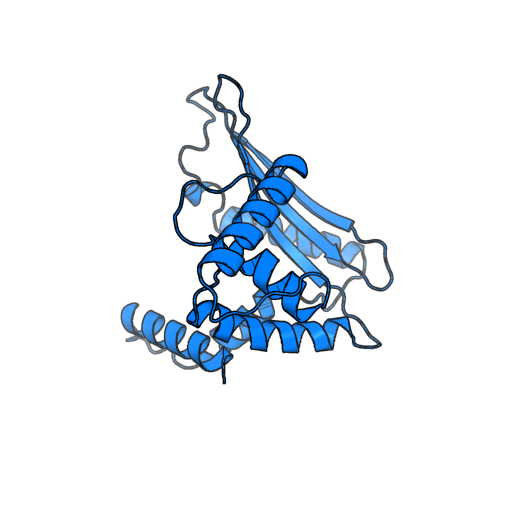A CA 1
ATOM 641 C C . TYR A 1 79 ? -12.733 -0.767 -0.580 1.00 85.69 79 TYR A C 1
ATOM 643 O O . TYR A 1 79 ? -12.510 -1.936 -0.276 1.00 85.69 79 TYR A O 1
ATOM 651 N N . ILE A 1 80 ? -11.796 0.024 -1.094 1.00 86.31 80 ILE A N 1
ATOM 652 C CA . ILE A 1 80 ? -10.403 -0.396 -1.255 1.00 86.31 80 ILE A CA 1
ATOM 653 C C . ILE A 1 80 ? -9.550 0.404 -0.286 1.00 86.31 80 ILE A C 1
ATOM 655 O O . ILE A 1 80 ? -9.586 1.632 -0.291 1.00 86.31 80 ILE A O 1
ATOM 659 N N . LEU A 1 81 ? -8.772 -0.294 0.533 1.00 86.81 81 LEU A N 1
ATOM 660 C CA . LEU A 1 81 ? -7.864 0.326 1.482 1.00 86.81 81 LEU A CA 1
ATOM 661 C C . LEU A 1 81 ? -6.425 0.138 1.007 1.00 86.81 81 LEU A C 1
ATOM 663 O O . LEU A 1 81 ? -5.906 -0.978 0.952 1.00 86.81 81 LEU A O 1
ATOM 667 N N . TYR A 1 82 ? -5.787 1.246 0.646 1.00 86.19 82 TYR A N 1
ATOM 668 C CA . TYR A 1 82 ? -4.379 1.287 0.281 1.00 86.19 82 TYR A CA 1
ATOM 669 C C . TYR A 1 82 ? -3.560 1.669 1.505 1.00 86.19 82 TYR A C 1
ATOM 671 O O . TYR A 1 82 ? -3.791 2.720 2.093 1.00 86.19 82 TYR A O 1
ATOM 679 N N . THR A 1 83 ? -2.588 0.842 1.863 1.00 87.12 83 THR A N 1
ATOM 680 C CA . THR A 1 83 ? -1.663 1.109 2.966 1.00 87.12 83 THR A CA 1
ATOM 681 C C . THR A 1 83 ? -0.242 0.991 2.456 1.00 87.12 83 THR A C 1
ATOM 683 O O . THR A 1 83 ? 0.072 -0.001 1.794 1.00 87.12 83 THR A O 1
ATOM 686 N N . ASP A 1 84 ? 0.609 1.963 2.755 1.00 84.75 84 ASP A N 1
ATOM 687 C CA . ASP A 1 84 ? 2.028 1.864 2.417 1.00 84.75 84 ASP A CA 1
ATOM 688 C C . ASP A 1 84 ? 2.892 2.777 3.290 1.00 84.75 84 ASP A C 1
ATOM 690 O O . ASP A 1 84 ? 2.407 3.707 3.947 1.00 84.75 84 ASP A O 1
ATOM 694 N N . GLU A 1 85 ? 4.193 2.518 3.236 1.00 82.31 85 GLU A N 1
ATOM 695 C CA . GLU A 1 85 ? 5.239 3.377 3.762 1.00 82.31 85 GLU A CA 1
ATOM 696 C C . GLU A 1 85 ? 5.907 4.154 2.629 1.00 82.31 85 GLU A C 1
ATOM 698 O O . GLU A 1 85 ? 6.150 3.643 1.536 1.00 82.31 85 GLU A O 1
ATOM 703 N N . SER A 1 86 ? 6.277 5.403 2.888 1.00 76.56 86 SER A N 1
ATOM 704 C CA . SER A 1 86 ? 7.055 6.184 1.934 1.00 76.56 86 SER A CA 1
ATOM 705 C C . SER A 1 86 ? 8.162 6.974 2.606 1.00 76.56 86 SER A C 1
ATOM 707 O O . SER A 1 86 ? 8.136 7.263 3.802 1.00 76.56 86 SER A O 1
ATOM 709 N N . TYR A 1 87 ? 9.151 7.345 1.800 1.00 72.12 87 TYR A N 1
ATOM 710 C CA . TYR A 1 87 ? 10.288 8.131 2.231 1.00 72.12 87 TYR A CA 1
ATOM 711 C C . TYR A 1 87 ? 10.528 9.292 1.267 1.00 72.12 87 TYR A C 1
ATOM 713 O O . TYR A 1 87 ? 10.635 9.118 0.050 1.00 72.12 87 TYR A O 1
ATOM 721 N N . ILE A 1 88 ? 10.706 10.485 1.829 1.00 66.38 88 ILE A N 1
ATOM 722 C CA . ILE A 1 88 ? 10.986 11.715 1.098 1.00 66.38 88 ILE A CA 1
ATOM 723 C C . ILE A 1 88 ? 12.377 12.224 1.491 1.00 66.38 88 ILE A C 1
ATOM 725 O O . ILE A 1 88 ? 12.613 12.685 2.610 1.00 66.38 88 ILE A O 1
ATOM 729 N N . HIS A 1 89 ? 13.312 12.161 0.535 1.00 63.59 89 HIS A N 1
ATOM 730 C CA . HIS A 1 89 ? 14.647 12.750 0.671 1.00 63.59 89 HIS A CA 1
ATOM 731 C C . HIS A 1 89 ? 14.587 14.253 0.387 1.00 63.59 89 HIS A C 1
ATOM 733 O O . HIS A 1 89 ? 14.301 14.664 -0.741 1.00 63.59 89 HIS A O 1
ATOM 739 N N . GLN A 1 90 ? 14.926 15.087 1.372 1.00 56.44 90 GLN A N 1
ATOM 740 C CA . GLN A 1 90 ? 15.066 16.523 1.146 1.00 56.44 90 GLN A CA 1
ATOM 741 C C . GLN A 1 90 ? 16.476 16.853 0.632 1.00 56.44 90 GLN A C 1
ATOM 743 O O . GLN A 1 90 ? 17.482 16.368 1.144 1.00 56.44 90 GLN A O 1
ATOM 748 N N . LYS A 1 91 ? 16.559 17.676 -0.421 1.00 51.53 91 LYS A N 1
ATOM 749 C CA . LYS A 1 91 ? 17.805 17.946 -1.169 1.00 51.53 91 LYS A CA 1
ATOM 750 C C . LYS A 1 91 ? 18.738 18.981 -0.505 1.00 51.53 91 LYS A C 1
ATOM 752 O O . LYS A 1 91 ? 19.730 19.373 -1.113 1.00 51.53 91 LYS A O 1
ATOM 757 N N . SER A 1 92 ? 18.437 19.474 0.696 1.00 51.59 92 SER A N 1
ATOM 758 C CA . SER A 1 92 ? 19.233 20.519 1.355 1.00 51.59 92 SER A CA 1
ATOM 759 C C . SER A 1 92 ? 20.323 19.941 2.269 1.00 51.59 92 SER A C 1
ATOM 761 O O . SER A 1 92 ? 20.247 18.817 2.751 1.00 51.59 92 SER A O 1
ATOM 763 N N . THR A 1 93 ? 21.372 20.735 2.483 1.00 45.53 93 THR A N 1
ATOM 764 C CA . THR A 1 93 ? 22.687 20.421 3.084 1.00 45.53 93 THR A CA 1
ATOM 765 C C . THR A 1 93 ? 22.690 19.949 4.548 1.00 45.53 93 THR A C 1
ATOM 767 O O . THR A 1 93 ? 23.751 19.833 5.158 1.00 45.53 93 THR A O 1
ATOM 770 N N . ARG A 1 94 ? 21.532 19.619 5.121 1.00 49.69 94 ARG A N 1
ATOM 771 C CA .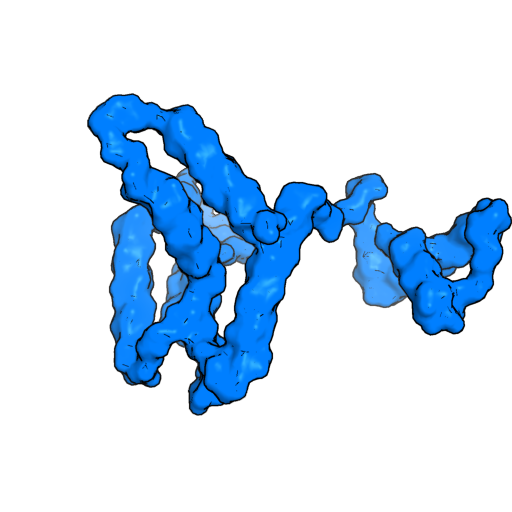 ARG A 1 94 ? 21.394 18.899 6.390 1.00 49.69 94 ARG A CA 1
ATOM 772 C C . ARG A 1 94 ? 20.378 17.798 6.153 1.00 49.69 94 ARG A C 1
ATOM 774 O O . ARG A 1 94 ? 19.211 18.099 5.941 1.00 49.69 94 ARG A O 1
ATOM 781 N N . ALA A 1 95 ? 20.853 16.556 6.127 1.00 49.81 95 ALA A N 1
ATOM 782 C CA . ALA A 1 95 ? 20.087 15.357 5.812 1.00 49.81 95 ALA A CA 1
ATOM 783 C C . ALA A 1 95 ? 18.894 15.176 6.767 1.00 49.81 95 ALA A C 1
ATOM 785 O O . ALA A 1 95 ? 18.991 14.477 7.775 1.00 49.81 95 ALA A O 1
ATOM 786 N N . ALA A 1 96 ? 17.783 15.840 6.449 1.00 54.19 96 ALA A N 1
ATOM 787 C CA . ALA A 1 96 ? 16.489 15.600 7.048 1.00 54.19 96 ALA A CA 1
ATOM 788 C C . ALA A 1 96 ? 15.742 14.596 6.169 1.00 54.19 96 ALA A C 1
ATOM 790 O O . ALA A 1 96 ? 15.519 14.805 4.974 1.00 54.19 96 ALA A O 1
ATOM 791 N N . ALA A 1 97 ? 15.440 13.467 6.781 1.00 59.00 97 ALA A N 1
ATOM 792 C CA . ALA A 1 97 ? 14.788 12.315 6.197 1.00 59.00 97 ALA A CA 1
ATOM 793 C C . ALA A 1 97 ? 13.340 12.321 6.675 1.00 59.00 97 ALA A C 1
ATOM 795 O O . ALA A 1 97 ? 13.142 12.218 7.881 1.00 59.00 97 ALA A O 1
ATOM 796 N N . THR A 1 98 ? 12.344 12.455 5.799 1.00 66.38 98 THR A N 1
ATOM 797 C CA . THR A 1 98 ? 10.947 12.295 6.237 1.00 66.38 98 THR A CA 1
ATOM 798 C C . THR A 1 98 ? 10.457 10.925 5.807 1.00 66.38 98 THR A C 1
ATOM 800 O O . THR A 1 98 ? 10.457 10.636 4.614 1.00 66.38 98 THR A O 1
ATOM 803 N N . ALA A 1 99 ? 10.068 10.088 6.762 1.00 73.50 99 ALA A N 1
ATOM 804 C CA . ALA A 1 99 ? 9.349 8.850 6.492 1.00 73.50 99 ALA A CA 1
ATOM 805 C C . ALA A 1 99 ? 7.875 9.043 6.845 1.00 73.50 99 ALA A C 1
ATOM 807 O O . ALA A 1 99 ? 7.545 9.878 7.687 1.00 73.50 99 ALA A O 1
ATOM 808 N N . LEU A 1 100 ? 6.994 8.293 6.202 1.00 77.50 100 LEU A N 1
ATOM 809 C CA . LEU A 1 100 ? 5.566 8.349 6.470 1.00 77.50 100 LEU A CA 1
ATOM 810 C C . LEU A 1 100 ? 4.921 6.980 6.301 1.00 77.50 100 LEU A C 1
ATOM 812 O O . LEU A 1 100 ? 5.374 6.195 5.470 1.00 77.50 100 LEU A O 1
ATOM 816 N N . THR A 1 101 ? 3.845 6.758 7.043 1.00 83.06 101 THR A N 1
ATOM 817 C CA . THR A 1 101 ? 2.926 5.627 6.874 1.00 83.06 101 THR A CA 1
ATOM 818 C C . THR A 1 101 ? 1.553 6.205 6.594 1.00 83.06 101 THR A C 1
ATOM 820 O O . THR A 1 101 ? 1.115 7.105 7.313 1.00 83.06 101 THR A O 1
ATOM 823 N N . ALA A 1 102 ? 0.876 5.724 5.556 1.00 83.00 102 ALA A N 1
ATOM 824 C CA . ALA A 1 102 ? -0.429 6.243 5.171 1.00 83.00 102 ALA A CA 1
ATOM 825 C C . ALA A 1 102 ? -1.417 5.119 4.868 1.00 83.00 102 ALA A C 1
ATOM 827 O O . ALA A 1 102 ? -1.061 4.123 4.240 1.00 83.00 102 ALA A O 1
ATOM 828 N N . ALA A 1 103 ? -2.669 5.329 5.269 1.00 85.69 103 ALA A N 1
ATOM 829 C CA . ALA A 1 103 ? -3.818 4.533 4.874 1.00 85.69 103 ALA A CA 1
ATOM 830 C C . ALA A 1 103 ? -4.810 5.416 4.112 1.00 85.69 103 ALA A C 1
ATOM 832 O O . ALA A 1 103 ? -5.282 6.430 4.630 1.00 85.69 103 ALA A O 1
ATOM 833 N N . ILE A 1 104 ? -5.122 5.039 2.876 1.00 87.31 104 ILE A N 1
ATOM 834 C CA . ILE A 1 104 ? -6.026 5.768 1.989 1.00 87.31 104 ILE A CA 1
ATOM 835 C C . ILE A 1 104 ? -7.192 4.860 1.639 1.00 87.31 104 ILE A C 1
ATOM 837 O O . ILE A 1 104 ? -7.013 3.793 1.050 1.00 87.31 104 ILE A O 1
ATOM 841 N N . LEU A 1 105 ? -8.390 5.315 1.980 1.00 88.56 105 LEU A N 1
ATOM 842 C CA . LEU A 1 105 ? -9.636 4.687 1.600 1.00 88.56 105 LEU A CA 1
ATOM 843 C C . LEU A 1 105 ? -10.088 5.224 0.248 1.00 88.56 105 LEU A C 1
ATOM 845 O O . LEU A 1 105 ? -10.278 6.425 0.060 1.00 88.56 105 LEU A O 1
ATOM 849 N N . ASP A 1 106 ? -10.318 4.310 -0.676 1.00 86.50 106 ASP A N 1
ATOM 850 C CA . ASP A 1 106 ? -11.001 4.558 -1.928 1.00 86.50 106 ASP A CA 1
ATOM 851 C C . ASP A 1 106 ? -12.386 3.917 -1.855 1.00 86.50 106 ASP A C 1
ATOM 853 O O . ASP A 1 106 ? -12.533 2.697 -1.761 1.00 86.50 106 ASP A O 1
ATOM 857 N N . SER A 1 107 ? -13.406 4.768 -1.834 1.00 81.50 107 SER A N 1
ATOM 858 C CA . SER A 1 107 ? -14.776 4.374 -1.559 1.00 81.50 107 SER A CA 1
ATOM 859 C C . SER A 1 107 ? -15.658 4.504 -2.805 1.00 81.50 107 SER A C 1
ATOM 861 O O . SER A 1 107 ? -15.502 5.447 -3.581 1.00 81.50 107 SER A O 1
ATOM 863 N N . PRO A 1 108 ? -16.602 3.572 -3.024 1.00 76.69 108 PRO A N 1
ATOM 864 C CA . PRO A 1 108 ? -17.635 3.716 -4.050 1.00 76.69 108 PRO A CA 1
ATOM 865 C C . PRO A 1 108 ? -18.720 4.746 -3.685 1.00 76.69 108 PRO A C 1
ATOM 867 O O . PRO A 1 108 ? -19.387 5.268 -4.574 1.00 76.69 108 PRO A O 1
ATOM 870 N N . THR A 1 109 ? -18.934 4.997 -2.393 1.00 79.38 109 THR A N 1
ATOM 871 C CA . THR A 1 109 ? -20.089 5.731 -1.838 1.00 79.38 109 THR A CA 1
ATOM 872 C C . THR A 1 109 ? -19.688 6.994 -1.081 1.00 79.38 109 THR A C 1
ATOM 874 O O . THR A 1 109 ? -20.517 7.875 -0.869 1.00 79.38 109 THR A O 1
ATOM 877 N N . LEU A 1 110 ? -18.421 7.090 -0.688 1.00 76.31 110 LEU A N 1
ATOM 878 C CA . LEU A 1 110 ? -17.813 8.205 0.031 1.00 76.31 110 LEU A CA 1
ATOM 879 C C . LEU A 1 110 ? -16.728 8.826 -0.853 1.00 76.31 110 LEU A C 1
ATOM 881 O O . LEU A 1 110 ? -16.222 8.189 -1.778 1.00 76.31 110 LEU A O 1
ATOM 885 N N . GLN A 1 111 ? -16.327 10.062 -0.558 1.00 82.06 111 GLN A N 1
ATOM 886 C CA . GLN A 1 1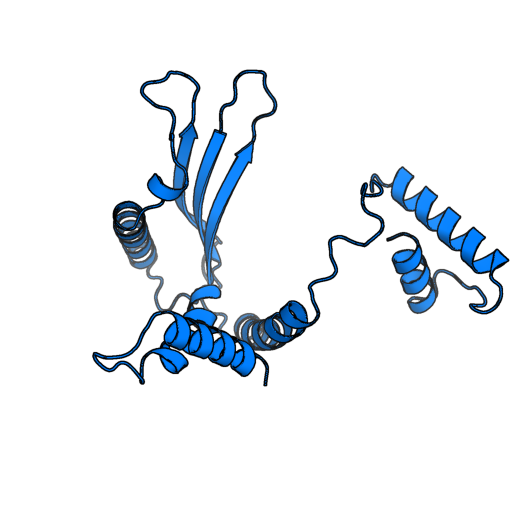11 ? -15.102 10.590 -1.158 1.00 82.06 111 GLN A CA 1
ATOM 887 C C . GLN A 1 111 ? -13.892 9.798 -0.663 1.00 82.06 111 GLN A C 1
ATOM 889 O O . GLN A 1 111 ? -13.829 9.415 0.506 1.00 82.06 111 GLN A O 1
ATOM 894 N N . SER A 1 112 ? -12.918 9.582 -1.550 1.00 83.94 112 SER A N 1
ATOM 895 C CA . SER A 1 112 ? -11.641 8.991 -1.159 1.00 83.94 112 SER A CA 1
ATOM 896 C C . SER A 1 112 ? -10.986 9.850 -0.072 1.00 83.94 112 SER A C 1
ATOM 898 O O . SER A 1 112 ? -10.911 11.074 -0.204 1.00 83.94 112 SER A O 1
ATOM 900 N N . LYS A 1 113 ? -10.511 9.213 0.999 1.00 85.19 113 LYS A N 1
ATOM 901 C CA . LYS A 1 113 ? -10.040 9.887 2.216 1.00 85.19 113 LYS A CA 1
ATOM 902 C C . LYS A 1 113 ? -8.743 9.251 2.706 1.00 85.19 113 LYS A C 1
ATOM 904 O O . LYS A 1 113 ? -8.573 8.038 2.636 1.00 85.19 113 LYS A O 1
ATOM 909 N N . VAL A 1 114 ? -7.834 10.070 3.229 1.00 85.62 114 VAL A N 1
ATOM 910 C CA . VAL A 1 114 ? -6.713 9.581 4.044 1.00 85.62 114 VAL A CA 1
ATOM 911 C C . VAL A 1 114 ? -7.259 9.311 5.445 1.00 85.62 114 VAL A C 1
ATOM 913 O O . VAL A 1 114 ? -7.727 10.245 6.092 1.00 85.62 114 VAL A O 1
ATOM 916 N N . LEU A 1 115 ? -7.246 8.053 5.881 1.00 85.19 115 LEU A N 1
ATOM 917 C CA . LEU A 1 115 ? -7.768 7.649 7.190 1.00 85.19 115 LEU A CA 1
ATOM 918 C C . LEU A 1 115 ? -6.734 7.883 8.287 1.00 85.19 115 LEU A C 1
ATOM 920 O O . LEU A 1 115 ? -7.011 8.551 9.272 1.00 85.19 115 LEU A O 1
ATOM 924 N N . VAL A 1 116 ? -5.514 7.390 8.077 1.00 83.62 116 VAL A N 1
ATOM 925 C CA . VAL A 1 116 ? -4.422 7.522 9.043 1.00 83.62 116 VAL A CA 1
ATOM 926 C C . VAL A 1 116 ? -3.158 7.938 8.310 1.00 83.62 116 VAL A C 1
ATOM 928 O O . VAL A 1 116 ? -2.842 7.405 7.243 1.00 83.62 116 VAL A O 1
ATOM 931 N N . LEU A 1 117 ? -2.438 8.903 8.880 1.00 82.12 117 LEU A N 1
ATOM 932 C CA . LEU A 1 117 ? -1.163 9.393 8.376 1.00 82.12 117 LEU A CA 1
ATOM 933 C C . LEU A 1 117 ? -0.233 9.677 9.549 1.00 82.12 117 LEU A C 1
ATOM 935 O O . LEU A 1 117 ? -0.469 10.607 10.316 1.00 82.12 117 LEU A O 1
ATOM 939 N N . ASP A 1 118 ? 0.869 8.942 9.602 1.00 81.69 118 ASP A N 1
ATOM 940 C CA . ASP A 1 118 ? 1.976 9.254 10.494 1.00 81.69 118 ASP A CA 1
ATOM 941 C C . ASP A 1 118 ? 3.143 9.808 9.692 1.00 81.69 118 ASP A C 1
ATOM 943 O O . ASP A 1 118 ? 3.512 9.264 8.650 1.00 81.69 118 ASP A O 1
ATOM 947 N N . ILE A 1 119 ? 3.750 10.883 10.194 1.00 79.38 119 ILE A N 1
ATOM 948 C CA . ILE A 1 119 ? 4.927 11.511 9.595 1.00 79.38 119 ILE A CA 1
ATOM 949 C C . ILE A 1 119 ? 6.062 11.506 10.615 1.00 79.38 119 ILE A C 1
ATOM 951 O O . ILE A 1 119 ? 5.975 12.105 11.687 1.00 79.38 119 ILE A O 1
ATOM 955 N N . PHE A 1 120 ? 7.172 10.887 10.238 1.00 74.75 120 PHE A N 1
ATOM 956 C CA . PHE A 1 120 ? 8.394 10.789 11.021 1.00 74.75 120 PHE A CA 1
ATOM 957 C C . PHE A 1 120 ? 9.460 11.679 10.400 1.00 74.75 120 PHE A C 1
ATOM 959 O O . PHE A 1 120 ? 9.787 11.545 9.223 1.00 74.75 120 PHE A O 1
ATOM 966 N N . THR A 1 121 ? 10.047 12.571 11.191 1.00 68.31 121 THR A N 1
ATOM 967 C CA . THR A 1 121 ? 11.141 13.437 10.736 1.00 68.31 121 THR A CA 1
ATOM 968 C C . THR A 1 121 ? 12.452 13.021 11.400 1.00 68.31 121 THR A C 1
ATOM 970 O O . THR A 1 121 ? 12.583 13.013 12.621 1.00 68.31 121 THR A O 1
ATOM 973 N N . GLY A 1 122 ? 13.444 12.650 10.593 1.00 58.41 122 GLY A N 1
ATOM 974 C CA . GLY A 1 122 ? 14.818 12.405 11.021 1.00 58.41 122 GLY A CA 1
ATOM 975 C C . GLY A 1 122 ? 15.670 13.667 10.889 1.00 58.41 122 GLY A C 1
ATOM 976 O O . GLY A 1 122 ? 15.551 14.389 9.901 1.00 58.41 122 GLY A O 1
ATOM 977 N N . GLY A 1 123 ? 16.549 13.925 11.863 1.00 51.00 123 GLY A N 1
ATOM 978 C CA . GLY A 1 123 ? 17.462 15.073 11.872 1.00 51.00 123 GLY A CA 1
ATOM 979 C C . GLY A 1 123 ? 18.788 14.784 12.586 1.00 51.00 123 GLY A C 1
ATOM 980 O O . GLY A 1 123 ? 18.883 13.896 13.428 1.00 51.00 123 GLY A O 1
ATOM 981 N N . THR A 1 124 ? 19.832 15.541 12.233 1.00 44.59 124 THR A N 1
ATOM 982 C CA . THR A 1 124 ? 21.248 15.315 12.595 1.00 44.59 124 THR A CA 1
ATOM 983 C C . THR A 1 124 ? 21.646 15.640 14.041 1.00 44.59 124 THR A C 1
ATOM 985 O O . THR A 1 124 ? 22.830 15.586 14.368 1.00 44.59 124 THR A O 1
ATOM 988 N N . THR A 1 125 ? 20.723 15.977 14.942 1.00 45.88 125 THR A N 1
ATOM 989 C CA . THR A 1 125 ? 21.057 16.062 16.371 1.00 45.88 125 THR A CA 1
ATOM 990 C C . THR A 1 125 ? 21.086 14.651 16.948 1.00 45.88 125 THR A C 1
ATOM 992 O O . THR A 1 125 ? 20.064 13.978 17.037 1.00 45.88 125 THR A O 1
ATOM 995 N N . ALA A 1 126 ? 22.284 14.206 17.334 1.00 48.53 126 ALA A N 1
ATOM 996 C CA . ALA A 1 126 ? 22.647 12.836 17.710 1.00 48.53 126 ALA A CA 1
ATOM 997 C C . ALA A 1 126 ? 21.76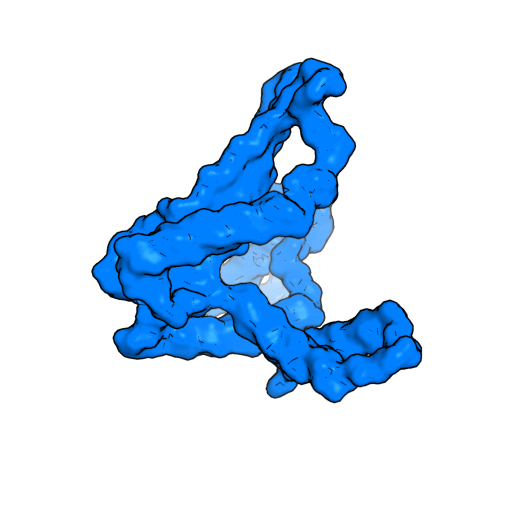4 12.138 18.774 1.00 48.53 126 ALA A C 1
ATOM 999 O O . ALA A 1 126 ? 21.907 10.935 18.969 1.00 48.53 126 ALA A O 1
ATOM 1000 N N . ALA A 1 127 ? 20.847 12.855 19.431 1.00 48.50 127 ALA A N 1
ATOM 1001 C CA . ALA A 1 127 ? 19.891 12.317 20.399 1.00 48.50 127 ALA A CA 1
ATOM 1002 C C . ALA A 1 127 ? 18.523 11.912 19.802 1.00 48.50 127 ALA A C 1
ATOM 1004 O O . ALA A 1 127 ? 17.742 11.267 20.494 1.00 48.50 127 ALA A O 1
ATOM 1005 N N . LYS A 1 128 ? 18.203 12.298 18.555 1.00 43.59 128 LYS A N 1
ATOM 1006 C CA . LYS A 1 128 ? 16.881 12.069 17.925 1.00 43.59 128 LYS A CA 1
ATOM 1007 C C . LYS A 1 128 ? 16.936 11.596 16.467 1.00 43.59 128 LYS A C 1
ATOM 1009 O O . LYS A 1 128 ? 15.926 11.619 15.772 1.00 43.59 128 LYS A O 1
ATOM 1014 N N . ALA A 1 129 ? 18.097 11.169 15.981 1.00 44.94 129 ALA A N 1
ATOM 1015 C CA . ALA A 1 129 ? 18.152 10.488 14.692 1.00 44.94 129 ALA A CA 1
ATOM 1016 C C . ALA A 1 129 ? 17.502 9.095 14.833 1.00 44.94 129 ALA A C 1
ATOM 1018 O O . ALA A 1 129 ? 17.913 8.354 15.732 1.00 44.94 129 ALA A O 1
ATOM 1019 N N . PRO A 1 130 ? 16.555 8.690 13.963 1.00 44.81 130 PRO A N 1
ATOM 1020 C CA . PRO A 1 130 ? 16.202 7.285 13.816 1.00 44.81 130 PRO A CA 1
ATOM 1021 C C . PRO A 1 130 ? 17.450 6.590 13.273 1.00 44.81 130 PRO A C 1
ATOM 1023 O O . PRO A 1 130 ? 17.781 6.684 12.093 1.00 44.81 130 PRO A O 1
ATOM 1026 N N . LYS A 1 131 ? 18.233 6.004 14.179 1.00 51.84 131 LYS A N 1
ATOM 1027 C CA . LYS A 1 131 ? 19.532 5.402 13.857 1.00 51.84 131 LYS A CA 1
ATOM 1028 C C . LYS A 1 131 ? 19.376 4.074 13.112 1.00 51.84 131 LYS A C 1
ATOM 1030 O O . LYS A 1 131 ? 20.353 3.567 12.575 1.00 51.84 131 LYS A O 1
ATOM 1035 N N . ASP A 1 132 ? 18.156 3.549 13.066 1.00 59.97 132 ASP A N 1
ATOM 1036 C CA . ASP A 1 132 ? 17.803 2.310 12.399 1.00 59.97 132 ASP A CA 1
ATOM 1037 C C . ASP A 1 132 ? 16.346 2.373 11.904 1.00 59.97 132 ASP A C 1
ATOM 1039 O O . ASP A 1 132 ? 15.402 2.426 12.693 1.00 59.97 132 ASP A O 1
ATOM 1043 N N . TYR A 1 133 ? 16.186 2.395 10.580 1.00 59.28 133 TYR A N 1
ATOM 1044 C CA . TYR A 1 133 ? 14.897 2.386 9.881 1.00 59.28 133 TYR A CA 1
ATOM 1045 C C . TYR A 1 133 ? 14.084 1.127 10.207 1.00 59.28 133 TYR A C 1
ATOM 1047 O O . TYR A 1 133 ? 12.879 1.215 10.429 1.00 59.28 133 TYR A O 1
ATOM 1055 N N . HIS A 1 134 ? 14.748 -0.028 10.324 1.00 60.59 134 HIS A N 1
ATOM 1056 C CA . HIS A 1 134 ? 14.083 -1.287 10.660 1.00 60.59 134 HIS A CA 1
ATOM 1057 C C . HIS A 1 134 ? 13.586 -1.317 12.109 1.00 60.59 134 HIS A C 1
ATOM 1059 O O . HIS A 1 134 ? 12.624 -2.014 12.416 1.00 60.59 134 HIS A O 1
ATOM 1065 N N . SER A 1 135 ? 14.197 -0.525 12.991 1.00 66.31 135 SER A N 1
ATOM 1066 C CA . SER A 1 135 ? 13.734 -0.370 14.372 1.00 66.31 135 SER A CA 1
ATOM 1067 C C . SER A 1 135 ? 12.555 0.600 14.511 1.00 66.31 135 SER A C 1
ATOM 1069 O O . SER A 1 135 ? 11.819 0.512 15.496 1.00 66.31 135 SER A O 1
ATOM 1071 N N . MET A 1 136 ? 12.375 1.532 13.565 1.00 69.44 136 MET A N 1
ATOM 1072 C CA . MET A 1 136 ? 11.328 2.562 13.629 1.00 69.44 136 MET A CA 1
ATOM 1073 C C . MET A 1 136 ? 9.945 1.988 13.301 1.00 69.44 136 MET A C 1
ATOM 1075 O O . MET A 1 136 ? 8.997 2.215 14.048 1.00 69.44 136 MET A O 1
ATOM 1079 N N . PHE A 1 137 ? 9.859 1.176 12.246 1.00 76.75 137 PHE A N 1
ATOM 1080 C CA . PHE A 1 137 ? 8.648 0.459 11.843 1.00 76.75 137 PHE A CA 1
ATOM 1081 C C . PHE A 1 137 ? 8.652 -0.959 12.409 1.00 76.75 137 PHE A C 1
ATOM 1083 O O . PHE A 1 137 ? 8.844 -1.953 11.711 1.00 76.75 137 PHE A O 1
ATOM 1090 N N . ASN A 1 138 ? 8.515 -1.046 13.729 1.00 76.81 138 ASN A N 1
ATOM 1091 C CA . ASN A 1 138 ? 8.507 -2.318 14.442 1.00 76.81 138 ASN A CA 1
ATOM 1092 C C . ASN A 1 138 ? 7.079 -2.827 14.697 1.00 76.81 138 ASN A C 1
ATOM 1094 O O . ASN A 1 138 ? 6.089 -2.130 14.487 1.00 76.81 138 ASN A O 1
ATOM 1098 N N . HIS A 1 139 ? 6.976 -4.056 15.200 1.00 76.31 139 HIS A N 1
ATOM 1099 C CA . HIS A 1 139 ? 5.695 -4.685 15.525 1.00 76.31 139 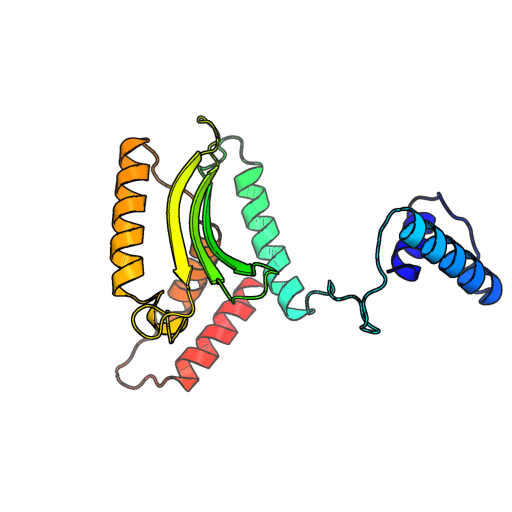HIS A CA 1
ATOM 1100 C C . HIS A 1 139 ? 4.808 -3.821 16.442 1.00 76.31 139 HIS A C 1
ATOM 1102 O O . HIS A 1 139 ? 3.614 -3.691 16.198 1.00 76.31 139 HIS A O 1
ATOM 1108 N N . VAL A 1 140 ? 5.380 -3.212 17.488 1.00 78.31 140 VAL A N 1
ATOM 1109 C CA . VAL A 1 140 ? 4.622 -2.387 18.447 1.00 78.31 140 VAL A CA 1
ATOM 1110 C C . VAL A 1 140 ? 4.048 -1.144 17.772 1.00 78.31 140 VAL A C 1
ATOM 1112 O O . VAL A 1 140 ? 2.928 -0.746 18.086 1.00 78.31 140 VAL A O 1
ATOM 1115 N N . TYR A 1 141 ? 4.801 -0.546 16.847 1.00 84.44 141 TYR A N 1
ATOM 1116 C CA . TYR A 1 141 ? 4.324 0.566 16.035 1.00 84.44 141 TYR A CA 1
ATOM 1117 C C . TYR A 1 141 ? 3.118 0.154 15.185 1.00 84.44 141 TYR A C 1
ATOM 1119 O O . TYR A 1 141 ? 2.059 0.768 15.296 1.00 84.44 141 TYR A O 1
ATOM 1127 N N . TYR A 1 142 ? 3.248 -0.919 14.402 1.00 80.94 142 TYR A N 1
ATOM 1128 C CA . TYR A 1 142 ? 2.181 -1.348 13.500 1.00 80.94 142 TYR A CA 1
ATOM 1129 C C . TYR A 1 142 ? 0.908 -1.785 14.216 1.00 80.94 142 TYR A C 1
ATOM 1131 O O . TYR A 1 142 ? -0.167 -1.494 13.711 1.00 80.94 142 TYR A O 1
ATOM 1139 N N . VAL A 1 143 ? 0.999 -2.440 15.379 1.00 78.31 143 VAL A N 1
ATOM 1140 C CA . VAL A 1 143 ? -0.199 -2.807 16.155 1.00 78.31 143 VAL A CA 1
ATOM 1141 C C . VAL A 1 143 ? -1.002 -1.559 16.516 1.00 78.31 143 VAL A C 1
ATOM 1143 O O . VAL A 1 143 ? -2.184 -1.494 16.206 1.00 78.31 143 VAL A O 1
ATOM 1146 N N . LYS A 1 144 ? -0.349 -0.533 17.070 1.00 79.94 144 LYS A N 1
ATOM 1147 C CA . LYS A 1 144 ? -1.023 0.722 17.438 1.00 79.94 144 LYS A CA 1
ATOM 1148 C C . LYS A 1 144 ? -1.544 1.490 16.228 1.00 79.94 144 LYS A C 1
ATOM 1150 O O . LYS A 1 144 ? -2.618 2.078 16.279 1.00 79.94 144 LYS A O 1
ATOM 1155 N N . TRP A 1 145 ? -0.768 1.509 15.148 1.00 85.38 145 TRP A N 1
ATOM 1156 C CA . TRP A 1 145 ? -1.164 2.183 13.916 1.00 85.38 145 TRP A CA 1
ATOM 1157 C C . TRP A 1 145 ? -2.379 1.506 13.265 1.00 85.38 145 TRP A C 1
ATOM 1159 O O . TRP A 1 145 ? -3.299 2.187 12.819 1.00 85.38 145 TRP A O 1
ATOM 1169 N N . LEU A 1 146 ? -2.417 0.169 13.265 1.00 80.06 146 LEU A N 1
ATOM 1170 C CA . LEU A 1 146 ? -3.555 -0.613 12.783 1.00 80.06 146 LEU A CA 1
ATOM 1171 C C . LEU A 1 146 ? -4.782 -0.460 13.683 1.00 80.06 146 LEU A C 1
ATOM 1173 O O . LEU A 1 146 ? -5.878 -0.356 13.152 1.00 80.06 146 LEU A O 1
ATOM 1177 N N . GLU A 1 147 ? -4.617 -0.413 15.007 1.00 76.50 147 GLU A N 1
ATOM 1178 C CA . GLU A 1 147 ? -5.718 -0.115 15.936 1.00 76.50 147 GLU A CA 1
ATOM 1179 C C . GLU A 1 147 ? -6.386 1.221 15.575 1.00 76.50 147 GLU A C 1
ATOM 1181 O O . GLU A 1 147 ? -7.585 1.248 15.319 1.00 76.50 147 GLU A O 1
ATOM 1186 N N . GLY A 1 148 ? -5.606 2.298 15.417 1.00 80.56 148 GLY A N 1
ATOM 1187 C CA . GLY A 1 148 ? -6.151 3.598 15.007 1.00 80.56 148 GLY A CA 1
ATOM 1188 C C . GLY A 1 148 ? -6.793 3.587 13.613 1.00 80.56 148 GLY A C 1
ATOM 1189 O O . GLY A 1 148 ? -7.780 4.276 13.376 1.00 80.56 148 GLY A O 1
ATOM 1190 N N . LEU A 1 149 ? -6.272 2.778 12.688 1.00 84.56 149 LEU A N 1
ATOM 1191 C CA . LEU A 1 149 ? -6.881 2.594 11.370 1.00 84.56 149 LEU A CA 1
ATOM 1192 C C . LEU A 1 149 ? -8.234 1.880 11.445 1.00 84.56 149 LEU A C 1
ATOM 1194 O O . LEU A 1 149 ? -9.154 2.254 10.720 1.00 84.56 149 LEU A O 1
ATOM 1198 N N . LEU A 1 150 ? -8.351 0.856 12.290 1.00 84.38 150 LEU A N 1
ATOM 1199 C CA . LEU A 1 150 ? -9.608 0.144 12.503 1.00 84.38 150 LEU A CA 1
ATOM 1200 C C . LEU A 1 150 ? -10.650 1.056 13.159 1.00 84.38 150 LEU A C 1
ATOM 1202 O O . LEU A 1 150 ? -11.782 1.088 12.687 1.00 84.38 150 LEU A O 1
ATOM 1206 N N . ASP A 1 151 ? -10.252 1.866 14.143 1.00 86.81 151 ASP A N 1
ATOM 1207 C CA . ASP A 1 151 ? -11.139 2.849 14.777 1.00 86.81 151 ASP A CA 1
ATOM 1208 C C . ASP A 1 151 ? -11.679 3.880 13.761 1.00 86.81 151 ASP A C 1
ATOM 1210 O O . ASP A 1 151 ? -12.869 4.199 13.762 1.00 86.81 151 ASP A O 1
ATOM 1214 N N . GLU A 1 152 ? -10.831 4.381 12.853 1.00 88.56 152 GLU A N 1
ATOM 1215 C CA . GLU A 1 152 ? -11.247 5.308 11.785 1.00 88.56 152 GLU A CA 1
ATOM 1216 C C . GLU A 1 152 ? -12.182 4.644 10.760 1.00 88.56 152 GLU A C 1
ATOM 1218 O O . GLU A 1 152 ? -13.147 5.260 10.305 1.00 88.56 152 GLU A O 1
ATOM 1223 N N . LEU A 1 153 ? -11.927 3.383 10.393 1.00 86.81 153 LEU A N 1
ATOM 1224 C CA . LEU A 1 153 ? -12.819 2.618 9.513 1.00 86.81 153 LEU A CA 1
ATOM 1225 C C . LEU A 1 153 ? -14.196 2.409 10.152 1.00 86.81 153 LEU A C 1
ATOM 1227 O O . LEU A 1 153 ? -15.212 2.621 9.486 1.00 86.81 153 LEU A O 1
ATOM 1231 N N . ASP A 1 154 ? -14.229 2.042 11.434 1.00 88.31 154 ASP A N 1
ATOM 1232 C CA . ASP A 1 154 ? -15.465 1.856 12.194 1.00 88.31 154 ASP A CA 1
ATOM 1233 C C . ASP A 1 154 ? -16.238 3.177 12.332 1.00 88.31 154 ASP A C 1
ATOM 1235 O O . ASP A 1 154 ? -17.458 3.202 12.149 1.00 88.31 154 ASP A O 1
ATOM 1239 N N . GLY A 1 155 ? -15.536 4.292 12.566 1.00 88.88 155 GLY A N 1
ATOM 1240 C CA . GLY A 1 155 ? -16.124 5.634 12.611 1.00 88.88 155 GLY A CA 1
ATOM 1241 C C . GLY A 1 155 ? -16.778 6.068 11.293 1.00 88.88 155 GLY A C 1
ATOM 1242 O O . GLY A 1 155 ? -17.809 6.741 11.306 1.00 88.88 155 GLY A O 1
ATOM 1243 N N . GLU A 1 156 ? -16.226 5.638 10.157 1.00 87.50 156 GLU A N 1
ATOM 1244 C CA . GLU A 1 156 ? -16.784 5.875 8.817 1.00 87.50 156 GLU A CA 1
ATOM 1245 C C . GLU A 1 156 ? -17.833 4.819 8.404 1.00 87.50 156 GLU A C 1
ATOM 1247 O O . GLU A 1 156 ? -18.392 4.883 7.305 1.00 87.50 156 GLU A O 1
ATOM 1252 N N . GLY A 1 157 ? -18.117 3.827 9.258 1.00 88.62 157 GLY A N 1
ATOM 1253 C CA . GLY A 1 157 ? -19.041 2.730 8.958 1.00 88.62 157 GLY A CA 1
ATOM 1254 C C . GLY A 1 157 ? -18.552 1.812 7.831 1.00 88.62 157 GLY A C 1
ATOM 1255 O O . GLY A 1 157 ? -19.354 1.169 7.144 1.00 88.62 157 GLY A O 1
ATOM 1256 N N . VAL A 1 158 ? -17.239 1.763 7.606 1.00 86.50 158 VAL A N 1
ATOM 1257 C CA . VAL A 1 158 ? -16.614 0.994 6.533 1.00 86.50 158 VAL A CA 1
ATOM 1258 C C . VAL A 1 158 ? -16.268 -0.396 7.044 1.00 86.50 158 VAL A C 1
ATOM 1260 O O . VAL A 1 158 ? -15.352 -0.585 7.834 1.00 86.50 158 VAL A O 1
ATOM 1263 N N . SER A 1 159 ? -16.963 -1.400 6.519 1.00 82.19 159 SER A N 1
ATOM 1264 C CA . SER A 1 159 ? -16.681 -2.812 6.782 1.00 82.19 159 SER A CA 1
ATOM 1265 C C . SER A 1 159 ? -16.336 -3.549 5.491 1.00 82.19 159 SER A C 1
ATOM 1267 O O . SER A 1 159 ? -16.702 -3.122 4.393 1.00 82.19 159 SER A O 1
ATOM 1269 N N . ASN A 1 160 ? -15.620 -4.672 5.617 1.00 78.06 160 ASN A N 1
ATOM 1270 C CA . ASN A 1 160 ? -15.171 -5.495 4.486 1.00 78.06 160 ASN A CA 1
ATOM 1271 C C . ASN A 1 160 ? -14.351 -4.710 3.447 1.00 78.06 160 ASN A C 1
ATOM 1273 O O . ASN A 1 160 ? -14.445 -4.966 2.244 1.00 78.06 160 ASN A O 1
ATOM 1277 N N . ALA A 1 161 ? -13.550 -3.745 3.912 1.00 80.81 161 ALA A N 1
ATOM 1278 C CA . ALA A 1 161 ? -12.613 -3.048 3.050 1.00 80.81 161 ALA A CA 1
ATOM 1279 C C . ALA A 1 161 ? -11.590 -4.039 2.490 1.00 80.81 161 ALA A C 1
ATOM 1281 O O . ALA A 1 161 ? -10.942 -4.800 3.208 1.00 80.81 161 ALA A O 1
ATOM 1282 N N . PHE A 1 162 ? -11.463 -4.026 1.175 1.00 78.56 162 PHE A N 1
ATOM 1283 C CA . PHE A 1 162 ? -10.551 -4.869 0.448 1.00 78.56 162 PHE A CA 1
ATOM 1284 C C . PHE A 1 162 ? -9.148 -4.257 0.504 1.00 78.56 162 PHE A C 1
ATOM 1286 O O . PHE A 1 162 ? -8.907 -3.185 -0.054 1.00 78.56 162 PHE A O 1
ATOM 1293 N N . ILE A 1 163 ? -8.217 -4.941 1.171 1.00 76.56 163 ILE A N 1
ATOM 1294 C CA . ILE A 1 163 ? -6.800 -4.569 1.192 1.00 76.56 163 ILE A CA 1
ATOM 1295 C C . ILE A 1 163 ? -6.088 -5.402 0.116 1.00 76.56 163 ILE A C 1
ATOM 1297 O O . ILE A 1 163 ? -5.963 -6.622 0.269 1.00 76.56 163 ILE A O 1
ATOM 1301 N N . PRO A 1 164 ? -5.602 -4.795 -0.981 1.00 68.88 164 PRO A N 1
ATOM 1302 C CA . PRO A 1 164 ? -5.115 -5.564 -2.124 1.00 68.88 164 PRO A CA 1
ATOM 1303 C C . PRO A 1 164 ? -3.936 -6.496 -1.810 1.00 68.88 164 PRO A C 1
ATOM 1305 O O . PRO A 1 164 ? -3.875 -7.615 -2.319 1.00 68.88 164 PRO A O 1
ATOM 1308 N N . ILE A 1 165 ? -3.052 -6.097 -0.892 1.00 68.31 165 ILE A N 1
ATOM 1309 C CA . ILE A 1 165 ? -1.941 -6.945 -0.446 1.00 68.31 165 ILE A CA 1
ATOM 1310 C C . ILE A 1 165 ? -2.390 -8.084 0.493 1.00 68.31 165 ILE A C 1
ATOM 1312 O O . ILE A 1 165 ? -1.780 -9.153 0.487 1.00 68.31 165 ILE A O 1
ATOM 1316 N N . GLU A 1 166 ? -3.488 -7.921 1.240 1.00 61.59 166 GLU A N 1
ATOM 1317 C CA . GLU A 1 166 ? -4.005 -8.968 2.136 1.00 61.59 166 GLU A CA 1
ATOM 1318 C C . GLU A 1 166 ? -4.613 -10.144 1.376 1.00 61.59 166 GLU A C 1
ATOM 1320 O O . GLU A 1 166 ? -4.572 -11.257 1.876 1.00 61.59 166 GLU A O 1
ATOM 1325 N N . THR A 1 167 ? -5.108 -9.961 0.150 1.00 59.34 167 THR A N 1
ATOM 1326 C CA . THR A 1 167 ? -5.578 -11.099 -0.667 1.00 59.34 167 THR A CA 1
ATOM 1327 C C . THR A 1 167 ? -4.417 -12.007 -1.058 1.00 59.34 167 THR A C 1
ATOM 1329 O O . THR A 1 167 ? -4.494 -13.228 -0.917 1.00 59.34 167 THR A O 1
ATOM 1332 N N . VAL A 1 168 ? -3.298 -11.405 -1.465 1.00 60.38 168 VAL A N 1
ATOM 1333 C CA . VAL A 1 168 ? -2.056 -12.130 -1.748 1.00 60.38 168 VAL A CA 1
ATOM 1334 C C . VAL A 1 168 ? -1.571 -12.836 -0.483 1.00 60.38 168 VAL A C 1
ATOM 1336 O O . VAL A 1 168 ? -1.299 -14.036 -0.509 1.00 60.38 168 VAL A O 1
ATOM 1339 N N . TRP A 1 169 ? -1.539 -12.133 0.653 1.00 60.66 169 TRP A N 1
ATOM 1340 C CA . TRP A 1 169 ? -1.138 -12.739 1.918 1.00 60.66 169 TRP A CA 1
ATOM 1341 C C . TRP A 1 169 ? -2.097 -13.813 2.413 1.00 60.66 169 TRP A C 1
ATOM 1343 O O . TRP A 1 169 ? -1.622 -14.804 2.945 1.00 60.66 169 TRP A O 1
ATOM 1353 N N . ALA A 1 170 ? -3.407 -13.677 2.246 1.00 63.38 170 ALA A N 1
ATOM 1354 C CA . ALA A 1 170 ? -4.385 -14.671 2.668 1.00 63.38 170 ALA A CA 1
ATOM 1355 C C . ALA A 1 170 ? -4.234 -15.967 1.867 1.00 63.38 170 ALA A C 1
ATOM 1357 O O . ALA A 1 170 ? -4.271 -17.049 2.451 1.00 63.38 170 ALA A O 1
ATOM 1358 N N . ILE A 1 171 ? -3.999 -15.882 0.555 1.00 63.97 171 ILE A N 1
ATOM 1359 C CA . ILE A 1 171 ? -3.747 -17.061 -0.284 1.00 63.97 171 ILE A CA 1
ATOM 1360 C C . ILE A 1 171 ? -2.423 -17.726 0.119 1.00 63.97 171 ILE A C 1
ATOM 1362 O O . ILE A 1 171 ? -2.383 -18.930 0.377 1.00 63.97 171 ILE A O 1
ATOM 1366 N N . VAL A 1 172 ? -1.358 -16.935 0.274 1.00 64.88 172 VAL A N 1
ATOM 1367 C CA . VAL A 1 172 ? -0.029 -17.425 0.670 1.00 64.88 172 VAL A CA 1
ATOM 1368 C C . VAL A 1 172 ? -0.051 -18.028 2.081 1.00 64.88 172 VAL A C 1
ATOM 1370 O O . VAL A 1 172 ? 0.437 -19.137 2.292 1.00 64.88 172 VAL A O 1
ATOM 1373 N N . LYS A 1 173 ? -0.673 -17.356 3.055 1.00 64.62 173 LYS A N 1
ATOM 1374 C CA . LYS A 1 173 ? -0.831 -17.840 4.437 1.00 64.62 173 LYS A CA 1
ATOM 1375 C C . LYS A 1 173 ? -1.706 -19.090 4.492 1.00 64.62 173 LYS A C 1
ATOM 1377 O O . LYS A 1 173 ? -1.385 -19.987 5.258 1.00 64.62 173 LYS A O 1
ATOM 1382 N N . ASN A 1 174 ? -2.760 -19.207 3.682 1.00 67.25 174 ASN A N 1
ATOM 1383 C CA . ASN A 1 174 ? -3.566 -20.433 3.617 1.00 67.25 174 ASN A CA 1
ATOM 1384 C C . ASN A 1 174 ? -2.790 -21.620 3.028 1.00 67.25 174 ASN A C 1
ATOM 1386 O O . ASN A 1 174 ? -2.946 -22.743 3.509 1.00 67.25 174 ASN A O 1
ATOM 1390 N N . ALA A 1 175 ? -1.938 -21.379 2.028 1.00 63.09 175 ALA A N 1
ATOM 1391 C CA . ALA A 1 175 ? -1.085 -22.404 1.430 1.00 63.09 175 ALA A CA 1
ATOM 1392 C C . ALA A 1 175 ? 0.022 -22.881 2.390 1.00 63.09 175 ALA A C 1
ATOM 1394 O O . ALA A 1 175 ? 0.322 -24.071 2.457 1.00 63.09 175 ALA A O 1
ATOM 1395 N N . ILE A 1 176 ? 0.602 -21.966 3.174 1.00 66.50 176 ILE A N 1
ATOM 1396 C CA . ILE A 1 176 ? 1.701 -22.266 4.107 1.00 66.50 176 ILE A CA 1
ATOM 1397 C C . ILE A 1 176 ? 1.181 -22.756 5.471 1.00 66.50 176 ILE A C 1
ATOM 1399 O O . ILE A 1 176 ? 1.762 -23.650 6.088 1.00 66.50 176 ILE A O 1
ATOM 1403 N N . GLY A 1 177 ? 0.082 -22.173 5.950 1.00 57.34 177 GLY A N 1
ATOM 1404 C CA . GLY A 1 177 ? -0.380 -22.238 7.338 1.00 57.34 177 GLY A CA 1
ATOM 1405 C C . GLY A 1 177 ? -0.989 -23.566 7.777 1.00 57.34 177 GLY A C 1
ATOM 1406 O O . GLY A 1 177 ? -1.137 -23.799 8.972 1.00 57.34 177 GLY A O 1
ATOM 1407 N N . ARG A 1 178 ? -1.295 -24.476 6.847 1.00 54.44 178 ARG A N 1
ATOM 1408 C CA . ARG A 1 178 ? -1.862 -25.800 7.164 1.00 54.44 178 ARG A CA 1
ATOM 1409 C C . ARG A 1 178 ? -0.811 -26.888 7.432 1.00 54.44 178 ARG A C 1
ATOM 1411 O O . ARG A 1 178 ? -1.178 -28.049 7.566 1.00 54.44 178 ARG A O 1
ATOM 1418 N N . GLN A 1 179 ? 0.481 -26.547 7.484 1.00 53.91 179 GLN A N 1
ATOM 1419 C CA . GLN A 1 179 ? 1.578 -27.532 7.515 1.00 53.91 179 GLN A CA 1
ATOM 1420 C C . GLN A 1 179 ? 2.614 -27.300 8.632 1.00 53.91 179 GLN A C 1
ATOM 1422 O O . GLN A 1 179 ? 3.785 -27.673 8.491 1.00 53.91 179 GLN A O 1
ATOM 1427 N N . TYR A 1 180 ? 2.226 -26.655 9.732 1.00 49.28 180 TYR A N 1
ATOM 1428 C CA . TYR A 1 180 ? 3.114 -26.503 10.884 1.00 49.28 180 TYR A CA 1
ATOM 1429 C C . TYR A 1 180 ? 3.206 -27.809 11.679 1.00 49.28 180 TYR A C 1
ATOM 1431 O O . TYR A 1 180 ? 2.202 -28.340 12.143 1.00 49.28 180 TYR A O 1
ATOM 1439 N N . THR A 1 181 ? 4.429 -28.299 11.858 1.00 56.78 181 THR A N 1
ATOM 1440 C CA . THR A 1 181 ? 4.791 -29.289 12.875 1.00 56.78 181 THR A CA 1
ATOM 1441 C C . THR A 1 181 ? 5.965 -28.723 13.675 1.00 56.78 181 THR A C 1
ATOM 1443 O O . THR A 1 181 ? 6.647 -27.807 13.209 1.00 56.78 181 THR A O 1
ATOM 1446 N N . GLU A 1 182 ? 6.225 -29.250 14.875 1.00 56.59 182 GLU A N 1
ATOM 1447 C CA . GLU A 1 182 ? 7.298 -28.764 15.767 1.00 56.59 182 GLU A CA 1
ATOM 1448 C C . GLU A 1 182 ? 8.711 -28.835 15.147 1.00 56.59 182 GLU A C 1
ATOM 1450 O O . GLU A 1 182 ? 9.651 -28.230 15.656 1.00 56.59 182 GLU A O 1
ATOM 1455 N N . MET A 1 183 ? 8.864 -29.540 14.021 1.00 59.47 183 MET A N 1
ATOM 1456 C CA . MET A 1 183 ? 10.139 -29.776 13.342 1.00 59.47 183 MET A CA 1
ATOM 1457 C C . MET A 1 183 ? 10.389 -28.856 12.138 1.00 59.47 183 MET A C 1
ATOM 1459 O O . MET A 1 183 ? 11.492 -28.888 11.589 1.00 59.47 183 MET A O 1
ATOM 1463 N N . THR A 1 184 ? 9.407 -28.046 11.718 1.00 63.34 184 THR A N 1
ATOM 1464 C CA . THR A 1 184 ? 9.528 -27.232 10.499 1.00 63.34 184 THR A CA 1
ATOM 1465 C C . THR A 1 184 ? 10.599 -26.149 10.660 1.00 63.34 184 THR A C 1
ATOM 1467 O O . THR A 1 184 ? 10.482 -25.263 11.509 1.00 63.34 184 THR A O 1
ATOM 1470 N N . LYS A 1 185 ? 11.635 -26.167 9.811 1.00 70.88 185 LYS A N 1
ATOM 1471 C CA . LYS A 1 185 ? 12.733 -25.178 9.846 1.00 70.88 185 LYS A CA 1
ATOM 1472 C C . LYS A 1 185 ? 12.552 -24.078 8.800 1.00 70.88 185 LYS A C 1
ATOM 1474 O O . LYS A 1 185 ? 11.922 -24.262 7.764 1.00 70.88 185 LYS A O 1
ATOM 1479 N N . PHE A 1 186 ? 13.177 -22.923 9.035 1.00 60.50 186 PHE A N 1
ATOM 1480 C CA . PHE A 1 186 ? 13.089 -21.748 8.154 1.00 60.50 186 PHE A CA 1
ATOM 1481 C C . PHE A 1 186 ? 13.335 -22.022 6.649 1.00 60.50 186 PHE A C 1
ATOM 1483 O O . PHE A 1 186 ? 12.603 -21.461 5.833 1.00 60.50 186 PHE A O 1
ATOM 1490 N N . PRO A 1 187 ? 14.283 -22.891 6.228 1.00 66.00 187 PRO A N 1
ATOM 1491 C CA . PRO A 1 187 ? 14.452 -23.232 4.811 1.00 66.00 187 PRO A CA 1
ATOM 1492 C C . PRO A 1 187 ? 13.218 -23.891 4.177 1.00 66.00 187 PRO A C 1
ATOM 1494 O O . PRO A 1 187 ? 12.923 -23.635 3.013 1.00 66.00 187 PRO A O 1
ATOM 1497 N N . GLU A 1 188 ? 12.473 -24.689 4.942 1.00 64.12 188 GLU A N 1
ATOM 1498 C CA . GLU A 1 188 ? 11.258 -25.374 4.487 1.00 64.12 188 GLU A CA 1
ATOM 1499 C C . GLU A 1 188 ? 10.091 -24.392 4.378 1.00 64.12 188 GLU A C 1
ATOM 1501 O O . GLU A 1 188 ? 9.353 -24.413 3.397 1.00 64.12 188 GLU A O 1
ATOM 1506 N N . VAL A 1 189 ? 9.977 -23.461 5.331 1.00 62.81 189 VAL A N 1
ATOM 1507 C CA . VAL A 1 189 ? 9.020 -22.345 5.250 1.00 62.81 189 VAL A CA 1
ATOM 1508 C C . VAL A 1 189 ? 9.314 -21.481 4.025 1.00 62.81 189 VAL A C 1
ATOM 1510 O O . VAL A 1 189 ? 8.400 -21.135 3.286 1.00 62.81 189 VAL A O 1
ATOM 1513 N N . LYS A 1 190 ? 10.591 -21.179 3.761 1.00 62.88 190 LYS A N 1
ATOM 1514 C CA . LYS A 1 190 ? 11.016 -20.409 2.587 1.00 62.88 190 LYS A CA 1
ATOM 1515 C C . LYS A 1 190 ? 10.676 -21.122 1.275 1.00 62.88 190 LYS A C 1
ATOM 1517 O O . LYS A 1 190 ? 10.205 -20.464 0.355 1.00 62.88 190 LYS A O 1
ATOM 1522 N N . ALA A 1 191 ? 10.896 -22.435 1.187 1.00 70.69 191 ALA A N 1
ATOM 1523 C CA . ALA A 1 191 ? 10.534 -23.223 0.010 1.00 70.69 191 ALA A CA 1
ATOM 1524 C C . ALA A 1 191 ? 9.014 -23.228 -0.225 1.00 70.69 191 ALA A C 1
ATOM 1526 O O . ALA A 1 191 ? 8.575 -22.939 -1.330 1.00 70.69 191 ALA A O 1
ATOM 1527 N N . ARG A 1 192 ? 8.212 -23.437 0.829 1.00 71.19 192 ARG A N 1
ATOM 1528 C CA . ARG A 1 192 ? 6.739 -23.376 0.751 1.00 71.19 192 ARG A CA 1
ATOM 1529 C C . ARG A 1 192 ? 6.226 -21.993 0.381 1.00 71.19 192 ARG A C 1
ATOM 1531 O O . ARG A 1 192 ? 5.217 -21.879 -0.298 1.00 71.19 192 ARG A O 1
ATOM 1538 N N . LEU A 1 193 ? 6.907 -20.947 0.838 1.00 63.12 193 LEU A N 1
ATOM 1539 C CA . LEU A 1 193 ? 6.575 -19.576 0.484 1.00 63.12 193 LEU A CA 1
ATOM 1540 C C . LEU A 1 193 ? 6.833 -19.338 -1.006 1.00 63.12 193 LEU A C 1
ATOM 1542 O O . LEU A 1 193 ? 5.950 -18.833 -1.684 1.00 63.12 193 LEU A O 1
ATOM 1546 N N . ILE A 1 194 ? 7.976 -19.787 -1.534 1.00 66.81 194 ILE A N 1
ATOM 1547 C CA . ILE A 1 194 ? 8.265 -19.746 -2.977 1.00 66.81 194 ILE A CA 1
ATOM 1548 C C . ILE A 1 194 ? 7.203 -20.523 -3.768 1.00 66.81 194 ILE A C 1
ATOM 1550 O O . ILE A 1 194 ? 6.602 -19.942 -4.662 1.00 66.81 194 ILE A O 1
ATOM 1554 N N . ASP A 1 195 ? 6.888 -21.761 -3.379 1.00 71.44 195 ASP A N 1
ATOM 1555 C CA . ASP A 1 195 ? 5.846 -22.573 -4.026 1.00 71.44 195 ASP A CA 1
ATOM 1556 C C . ASP A 1 195 ? 4.460 -21.917 -3.959 1.00 71.44 195 ASP A C 1
ATOM 1558 O O . ASP A 1 195 ? 3.713 -21.925 -4.932 1.00 71.44 195 ASP A O 1
ATOM 1562 N N . ALA A 1 196 ? 4.084 -21.334 -2.818 1.00 64.38 196 ALA A N 1
ATOM 1563 C CA . ALA A 1 196 ? 2.805 -20.648 -2.664 1.00 64.38 196 ALA A CA 1
ATOM 1564 C C . ALA A 1 196 ? 2.711 -19.434 -3.594 1.00 64.38 196 ALA A C 1
ATOM 1566 O O . ALA A 1 196 ? 1.669 -19.217 -4.205 1.00 64.38 196 ALA A O 1
ATOM 1567 N N . PHE A 1 197 ? 3.801 -18.674 -3.730 1.00 60.44 197 PHE A N 1
ATOM 1568 C CA . PHE A 1 197 ? 3.879 -17.561 -4.671 1.00 60.44 197 PHE A CA 1
ATOM 1569 C C . PHE A 1 197 ? 3.915 -18.026 -6.135 1.00 60.44 197 PHE A C 1
ATOM 1571 O O . PHE A 1 197 ? 3.299 -17.372 -6.969 1.00 60.44 197 PHE A O 1
ATOM 1578 N N . ASP A 1 198 ? 4.559 -19.151 -6.455 1.00 68.75 198 ASP A N 1
ATOM 1579 C CA . ASP A 1 198 ? 4.549 -19.735 -7.804 1.00 68.75 198 ASP A CA 1
ATOM 1580 C C . ASP A 1 198 ? 3.142 -20.260 -8.172 1.00 68.75 198 ASP A C 1
ATOM 1582 O O . ASP A 1 198 ? 2.688 -20.104 -9.305 1.00 68.75 198 ASP A O 1
ATOM 1586 N N . ASN A 1 199 ? 2.387 -20.782 -7.201 1.00 63.34 199 ASN A N 1
ATOM 1587 C CA . ASN A 1 199 ? 1.004 -21.242 -7.382 1.00 63.34 199 ASN A CA 1
ATOM 1588 C C . ASN A 1 199 ? -0.037 -20.111 -7.449 1.00 63.34 199 ASN A C 1
ATOM 1590 O O . ASN A 1 199 ? -1.168 -20.366 -7.848 1.00 63.34 199 ASN A O 1
ATOM 1594 N N . LEU A 1 200 ? 0.322 -18.859 -7.132 1.00 52.25 200 LEU A N 1
ATOM 1595 C CA . LEU A 1 200 ? -0.529 -17.696 -7.442 1.00 52.25 200 LEU A CA 1
ATOM 1596 C C . LEU A 1 200 ? -0.647 -17.439 -8.951 1.00 52.25 200 LEU A C 1
ATOM 1598 O O . LEU A 1 200 ? -1.370 -16.531 -9.363 1.00 52.25 200 LEU A O 1
ATOM 1602 N N . THR A 1 201 ? 0.121 -18.173 -9.759 1.00 45.28 201 THR A N 1
ATOM 1603 C CA . THR A 1 201 ? 0.366 -17.855 -11.164 1.00 45.28 201 THR A CA 1
ATOM 1604 C C . THR A 1 201 ? -0.129 -18.890 -12.167 1.00 45.28 201 THR A C 1
ATOM 1606 O O . THR A 1 201 ? 0.042 -18.694 -13.372 1.00 45.28 201 THR A O 1
ATOM 1609 N N . GLN A 1 202 ? -0.754 -19.961 -11.669 1.00 42.78 202 GLN A N 1
ATOM 1610 C CA . GLN A 1 202 ? -1.481 -20.965 -12.453 1.00 42.78 202 GLN A CA 1
ATOM 1611 C C . GLN A 1 202 ? -2.969 -20.618 -12.507 1.00 42.78 202 GLN A C 1
ATOM 1613 O O . GLN A 1 202 ? -3.566 -20.839 -13.583 1.00 42.78 202 GLN A O 1
#

pLDDT: mean 72.02, std 13.38, range [42.78, 91.12]

Radius of gyration: 23.67 Å; chains: 1; bounding box: 44×50×64 Å

Sequence (202 aa):
MAVDVMVYLKEVFVLEYERGKQKAVRRNAAGCSTFLKITGYKRGKRTTSTYHSSTKNVIVRDPYMQQMQQHIRSTHRPYILYTDESYIHQKSTRAAATALTAAILDSPTLQSKVLVLDIFTGGTTAAKAPKDYHSMFNHVYYVKWLEGLLDELDGEGVSNAFIPIETVWAIVKNAIGRQYTEMTKFPEVKARLIDAFDNLTQ